Protein AF-0000000079923017 (afdb_homodimer)

Organism: NCBI:txid1123349

Solvent-accessible surface area (backbone atoms only — not comparable to full-atom values): 10545 Å² total; per-residue (Å²): 109,64,52,66,44,52,68,73,40,50,57,71,45,44,52,53,45,49,42,31,48,49,17,44,74,68,72,37,61,57,48,80,46,76,55,94,65,26,34,43,42,30,50,64,93,44,74,47,74,49,45,46,66,54,44,50,52,19,54,72,73,34,72,34,42,48,56,33,54,52,49,52,53,41,38,77,74,66,56,78,78,66,63,80,72,40,72,69,47,14,57,41,66,73,96,106,62,52,66,44,52,66,72,39,51,60,71,44,44,54,52,44,48,42,30,48,49,16,45,74,68,72,37,60,58,49,80,45,76,55,95,65,27,34,43,41,31,52,65,92,43,74,46,74,49,46,46,66,55,43,49,52,20,55,72,73,33,72,34,42,47,56,32,53,51,50,52,54,39,37,76,75,67,54,78,76,64,62,80,71,40,72,67,47,14,56,39,66,75,95

Nearest PDB structures (foldseek):
  6irx-assembly1_A  TM=4.866E-01  e=1.938E+00  Danio rerio
  2gza-assembly1_A-2  TM=3.929E-01  e=2.819E+00  Brucella suis 1330
  6irz-assembly1_A  TM=4.143E-01  e=3.852E+00  Danio rerio
  7lg5-assembly1_A  TM=4.339E-01  e=5.965E+00  Synechocystis sp. PCC 6714
  8fpj-assembly1_A  TM=2.033E-01  e=3.000E+00  human metapneumovirus

pLDDT: mean 93.26, std 6.98, range [64.75, 98.69]

Structure (mmCIF, N/CA/C/O backbone):
data_AF-0000000079923017-model_v1
#
loop_
_entity.id
_entity.type
_entity.pdbx_description
1 polymer 'Uncharacterized protein'
#
loop_
_atom_site.group_PDB
_atom_site.id
_atom_site.type_symbol
_atom_site.label_atom_id
_atom_site.label_alt_id
_atom_site.label_comp_id
_atom_site.label_asym_id
_atom_site.label_entity_id
_atom_site.label_seq_id
_atom_site.pdbx_PDB_ins_code
_atom_site.Cartn_x
_atom_site.Cartn_y
_atom_site.Cartn_z
_atom_site.occupancy
_atom_site.B_iso_or_equiv
_atom_site.auth_seq_id
_atom_site.auth_comp_id
_atom_site.auth_asym_id
_atom_site.auth_atom_id
_atom_site.pdbx_PDB_model_num
ATOM 1 N N . MET A 1 1 ? -12.242 1.537 -7.574 1 65.12 1 MET A N 1
ATOM 2 C CA . MET A 1 1 ? -11.117 2.373 -7.176 1 65.12 1 MET A CA 1
ATOM 3 C C . MET A 1 1 ? -9.797 1.634 -7.367 1 65.12 1 MET A C 1
ATOM 5 O O . MET A 1 1 ? -8.883 2.143 -8.023 1 65.12 1 MET A O 1
ATOM 9 N N . ARG A 1 2 ? -9.898 0.383 -7.035 1 71.88 2 ARG A N 1
ATOM 10 C CA . ARG A 1 2 ? -8.68 -0.401 -7.207 1 71.88 2 ARG A CA 1
ATOM 11 C C . ARG A 1 2 ? -8.297 -0.503 -8.68 1 71.8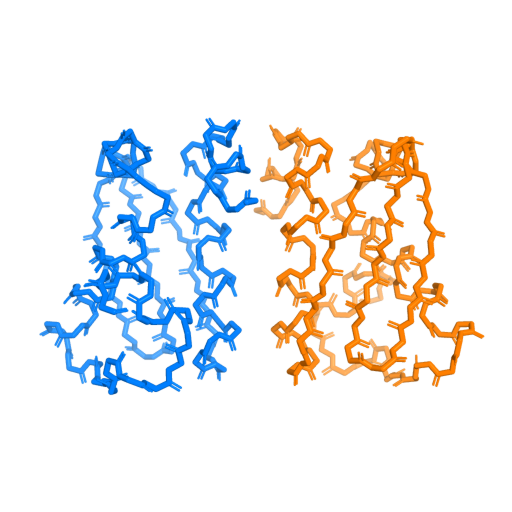8 2 ARG A C 1
ATOM 13 O O . ARG A 1 2 ? -7.125 -0.348 -9.031 1 71.88 2 ARG A O 1
ATOM 20 N N . GLN A 1 3 ? -9.219 -0.728 -9.477 1 68.69 3 GLN A N 1
ATOM 21 C CA . GLN A 1 3 ? -8.953 -0.913 -10.898 1 68.69 3 GLN A CA 1
ATOM 22 C C . GLN A 1 3 ? -8.297 0.324 -11.5 1 68.69 3 GLN A C 1
ATOM 24 O O . GLN A 1 3 ? -7.301 0.214 -12.219 1 68.69 3 GLN A O 1
ATOM 29 N N . LEU A 1 4 ? -8.812 1.449 -11.18 1 68.25 4 LEU A N 1
ATOM 30 C CA . LEU A 1 4 ? -8.32 2.699 -11.75 1 68.25 4 LEU A CA 1
ATOM 31 C C . LEU A 1 4 ? -6.93 3.027 -11.211 1 68.25 4 LEU A C 1
ATOM 33 O O . LEU A 1 4 ? -6.051 3.436 -11.969 1 68.25 4 LEU A O 1
ATOM 37 N N . ILE A 1 5 ? -6.66 2.717 -10.047 1 72.88 5 ILE A N 1
ATOM 38 C CA . ILE A 1 5 ? -5.402 3.045 -9.391 1 72.88 5 ILE A CA 1
ATOM 39 C C . ILE A 1 5 ? -4.285 2.158 -9.938 1 72.88 5 ILE A C 1
ATOM 41 O O . ILE A 1 5 ? -3.193 2.641 -10.25 1 72.88 5 ILE A O 1
ATOM 45 N N . SER A 1 6 ? -4.629 1.027 -10.273 1 76 6 SER A N 1
ATOM 46 C CA . SER A 1 6 ? -3.617 0.053 -10.672 1 76 6 SER A CA 1
ATOM 47 C C . SER A 1 6 ? -3.182 0.262 -12.117 1 76 6 SER A C 1
ATOM 49 O O . SER A 1 6 ? -2.006 0.094 -12.445 1 76 6 SER A O 1
ATOM 51 N N . LYS A 1 7 ? -4.074 0.716 -12.906 1 78.81 7 LYS A N 1
ATOM 52 C CA . LYS A 1 7 ? -3.797 0.826 -14.336 1 78.81 7 LYS A CA 1
ATOM 53 C C . LYS A 1 7 ? -2.75 1.902 -14.617 1 78.81 7 LYS A C 1
ATOM 55 O O . LYS A 1 7 ? -1.946 1.771 -15.539 1 78.81 7 LYS A O 1
ATOM 60 N N . ASP A 1 8 ? -2.697 2.82 -13.836 1 80.44 8 ASP A N 1
ATOM 61 C CA . ASP A 1 8 ? -1.824 3.961 -14.094 1 80.44 8 ASP A CA 1
ATOM 62 C C . ASP A 1 8 ? -0.482 3.799 -13.391 1 80.44 8 ASP A C 1
ATOM 64 O O . ASP A 1 8 ? 0.458 4.555 -13.648 1 80.44 8 ASP A O 1
ATOM 68 N N . MET A 1 9 ? -0.317 2.789 -12.664 1 86.25 9 MET A N 1
ATOM 69 C CA . MET A 1 9 ? 0.912 2.547 -11.906 1 86.25 9 MET A CA 1
ATOM 70 C C . MET A 1 9 ? 1.936 1.809 -12.766 1 86.25 9 MET A C 1
ATOM 72 O O . MET A 1 9 ? 1.575 0.937 -13.555 1 86.25 9 MET A O 1
ATOM 76 N N . GLY A 1 10 ? 3.221 2.262 -12.617 1 88.38 10 GLY A N 1
ATOM 77 C CA . GLY A 1 10 ? 4.262 1.433 -13.203 1 88.38 10 GLY A CA 1
ATOM 78 C C . GLY A 1 10 ? 4.332 0.044 -12.594 1 88.38 10 GLY A C 1
ATOM 79 O O . GLY A 1 10 ? 3.807 -0.191 -11.508 1 88.38 10 GLY A O 1
ATOM 80 N N . GLU A 1 11 ? 4.988 -0.863 -13.305 1 91.06 11 GLU A N 1
ATOM 81 C CA . GLU A 1 11 ? 5.047 -2.254 -12.867 1 91.06 11 GLU A CA 1
ATOM 82 C C . GLU A 1 11 ? 5.676 -2.373 -11.477 1 91.06 11 GLU A C 1
ATOM 84 O O . GLU A 1 11 ? 5.16 -3.08 -10.617 1 91.06 11 GLU A O 1
ATOM 89 N N . GLU A 1 12 ? 6.809 -1.757 -11.273 1 90.69 12 GLU A N 1
ATOM 90 C CA . GLU A 1 12 ? 7.5 -1.849 -9.992 1 90.69 12 GLU A CA 1
ATOM 91 C C . GLU A 1 12 ? 6.656 -1.256 -8.867 1 90.69 12 GLU A C 1
ATOM 93 O O . GLU A 1 12 ? 6.508 -1.869 -7.809 1 90.69 12 GLU A O 1
ATOM 98 N N . GLU A 1 13 ? 6.055 -0.097 -9.125 1 89.69 13 GLU A N 1
ATOM 99 C CA . GLU A 1 13 ? 5.199 0.548 -8.133 1 89.69 13 GLU A CA 1
ATOM 100 C C . GLU A 1 13 ? 4.008 -0.336 -7.777 1 89.69 13 GLU A C 1
ATOM 102 O O . GLU A 1 13 ? 3.586 -0.382 -6.617 1 89.69 13 GLU A O 1
ATOM 107 N N . PHE A 1 14 ? 3.506 -0.968 -8.758 1 92.69 14 PHE A N 1
ATOM 108 C CA . PHE A 1 14 ? 2.316 -1.788 -8.562 1 92.69 14 PHE A CA 1
ATOM 109 C C . PHE A 1 14 ? 2.619 -2.98 -7.664 1 92.69 14 PHE A C 1
ATOM 111 O O . PHE A 1 14 ? 1.812 -3.334 -6.801 1 92.69 14 PHE A O 1
ATOM 118 N N . VAL A 1 15 ? 3.795 -3.578 -7.82 1 94.88 15 VAL A N 1
ATOM 119 C CA . VAL A 1 15 ? 4.191 -4.684 -6.957 1 94.88 15 VAL A CA 1
ATOM 120 C C . VAL A 1 15 ? 4.258 -4.211 -5.508 1 94.88 15 VAL A C 1
ATOM 122 O O . VAL A 1 15 ? 3.811 -4.914 -4.598 1 94.88 15 VAL A O 1
ATOM 125 N N . PHE A 1 16 ? 4.809 -3.092 -5.309 1 92.75 16 PHE A N 1
ATOM 126 C CA . PHE A 1 16 ? 4.934 -2.555 -3.957 1 92.75 16 PHE A CA 1
ATOM 127 C C . PHE A 1 16 ? 3.562 -2.268 -3.359 1 92.75 16 PHE A C 1
ATOM 129 O O . PHE A 1 16 ? 3.336 -2.498 -2.17 1 92.75 16 PHE A O 1
ATOM 136 N N . TYR A 1 17 ? 2.688 -1.715 -4.188 1 92.5 17 TYR A N 1
ATOM 137 C CA . TYR A 1 17 ? 1.322 -1.475 -3.732 1 92.5 17 TYR A CA 1
ATOM 138 C C . TYR A 1 17 ? 0.656 -2.773 -3.297 1 92.5 17 TYR A C 1
ATOM 140 O O . TYR A 1 17 ? 0.052 -2.84 -2.223 1 92.5 17 TYR A O 1
ATOM 148 N N . VAL A 1 18 ? 0.751 -3.785 -4.094 1 95.31 18 VAL A N 1
ATOM 149 C CA . VAL A 1 18 ? 0.159 -5.082 -3.783 1 95.31 18 VAL A CA 1
ATOM 150 C C . VAL A 1 18 ? 0.794 -5.648 -2.516 1 95.31 18 VAL A C 1
ATOM 152 O O . VAL A 1 18 ? 0.105 -6.23 -1.676 1 95.31 18 VAL A O 1
ATOM 155 N N . ALA A 1 19 ? 2.133 -5.484 -2.391 1 95.69 19 ALA A N 1
ATOM 156 C CA . ALA A 1 19 ? 2.83 -5.941 -1.19 1 95.69 19 ALA A CA 1
ATOM 157 C C . ALA A 1 19 ? 2.238 -5.305 0.063 1 95.69 19 ALA A C 1
ATOM 159 O O . ALA A 1 19 ? 2.021 -5.984 1.069 1 95.69 19 ALA A O 1
ATOM 160 N N . LYS A 1 20 ? 1.973 -4.012 -0.006 1 93.75 20 LYS A N 1
ATOM 161 C CA . LYS A 1 20 ? 1.401 -3.316 1.143 1 93.75 20 LYS A CA 1
ATOM 162 C C . LYS A 1 20 ? -0.022 -3.793 1.421 1 93.75 20 LYS A C 1
ATOM 164 O O . LYS A 1 20 ? -0.431 -3.898 2.58 1 93.75 20 LYS A O 1
ATOM 169 N N . CYS A 1 21 ? -0.772 -4.027 0.394 1 94.38 21 CYS A N 1
ATOM 170 C CA . CYS A 1 21 ? -2.109 -4.582 0.571 1 94.38 21 CYS A CA 1
ATOM 171 C C . CYS A 1 21 ? -2.053 -5.918 1.306 1 94.38 21 CYS A C 1
ATOM 173 O O . CYS A 1 21 ? -2.812 -6.145 2.248 1 94.38 21 CYS A O 1
ATOM 175 N N . LEU A 1 22 ? -1.151 -6.758 0.868 1 96.5 22 LEU A N 1
ATOM 176 C CA . LEU A 1 22 ? -1.03 -8.086 1.46 1 96.5 22 LEU A CA 1
ATOM 177 C C . LEU A 1 22 ? -0.538 -7.996 2.9 1 96.5 22 LEU A C 1
ATOM 179 O O . LEU A 1 22 ? -0.956 -8.781 3.754 1 96.5 22 LEU A O 1
ATOM 183 N N . GLU A 1 23 ? 0.386 -7.062 3.186 1 95.25 23 GLU A N 1
ATOM 184 C CA . GLU A 1 23 ? 0.803 -6.82 4.566 1 95.25 23 GLU A CA 1
ATOM 185 C C . GLU A 1 23 ? -0.393 -6.492 5.453 1 95.25 23 GLU A C 1
ATOM 187 O O . GLU A 1 23 ? -0.521 -7.027 6.555 1 95.25 23 GLU A O 1
ATOM 192 N N . SER A 1 24 ? -1.19 -5.57 4.93 1 92.12 24 SER A N 1
ATOM 193 C CA . SER A 1 24 ? -2.373 -5.148 5.672 1 92.12 24 SER A CA 1
ATOM 194 C C . SER A 1 24 ? -3.346 -6.309 5.871 1 92.12 24 SER A C 1
ATOM 196 O O . SER A 1 24 ? -3.918 -6.465 6.949 1 92.12 24 SER A O 1
ATOM 198 N N . GLU A 1 25 ? -3.537 -7.121 4.902 1 93.44 25 GLU A N 1
ATOM 199 C CA . GLU A 1 25 ? -4.484 -8.234 4.91 1 93.44 25 GLU A CA 1
ATOM 200 C C . GLU A 1 25 ? -4.074 -9.305 5.914 1 93.44 25 GLU A C 1
ATOM 202 O O . GLU A 1 25 ? -4.902 -9.797 6.68 1 93.44 25 GLU A O 1
ATOM 207 N N . PHE A 1 26 ? -2.812 -9.586 5.941 1 95.25 26 PHE A N 1
ATOM 208 C CA . PHE A 1 26 ? -2.369 -10.758 6.688 1 95.25 26 PHE A CA 1
ATOM 209 C C . PHE A 1 26 ? -1.615 -10.344 7.945 1 95.25 26 PHE A C 1
ATOM 211 O O . PHE A 1 26 ? -1.245 -11.195 8.758 1 95.25 26 PHE A O 1
ATOM 218 N N . LYS A 1 27 ? -1.353 -9.062 8.078 1 91.31 27 LYS A N 1
ATOM 219 C CA . LYS A 1 27 ? -0.61 -8.539 9.227 1 91.31 27 LYS A CA 1
ATOM 220 C C . LYS A 1 27 ? 0.781 -9.164 9.305 1 91.31 27 LYS A C 1
ATOM 222 O O . LYS A 1 27 ? 1.206 -9.609 10.375 1 91.31 27 LYS A O 1
ATOM 227 N N . LEU A 1 28 ? 1.358 -9.297 8.164 1 94 28 LEU A N 1
ATOM 228 C CA . LEU A 1 28 ? 2.729 -9.781 8.016 1 94 28 LEU A CA 1
ATOM 229 C C . LEU A 1 28 ? 3.582 -8.766 7.262 1 94 28 LEU A C 1
ATOM 231 O O . LEU A 1 28 ? 3.084 -8.062 6.379 1 94 28 LEU A O 1
ATOM 235 N N . LYS A 1 29 ? 4.824 -8.758 7.543 1 92.62 29 LYS A N 1
ATOM 236 C CA . LYS A 1 29 ? 5.734 -7.867 6.836 1 92.62 29 LYS A CA 1
ATOM 237 C C . LYS A 1 29 ? 6.098 -8.43 5.465 1 92.62 29 LYS A C 1
ATOM 239 O O . LYS A 1 29 ? 6.246 -9.641 5.301 1 92.62 29 LYS A O 1
ATOM 244 N N . SER A 1 30 ? 6.195 -7.504 4.559 1 95.44 30 SER A N 1
ATOM 245 C CA . SER A 1 30 ? 6.629 -7.914 3.227 1 95.44 30 SER A CA 1
ATOM 246 C C . SER A 1 30 ? 7.953 -7.258 2.852 1 95.44 30 SER A C 1
ATOM 248 O O . SER A 1 30 ? 8.352 -6.262 3.457 1 95.44 30 SER A O 1
ATOM 250 N N . GLN A 1 31 ? 8.648 -7.867 1.963 1 94.94 31 GLN A N 1
ATOM 251 C CA . GLN A 1 31 ? 9.844 -7.32 1.322 1 94.94 31 GLN A CA 1
ATOM 252 C C . GLN A 1 31 ? 9.82 -7.574 -0.183 1 94.94 31 GLN A C 1
ATOM 254 O O . GLN A 1 31 ? 9.461 -8.664 -0.63 1 94.94 31 GLN A O 1
ATOM 259 N N . VAL A 1 32 ? 10.133 -6.559 -0.92 1 95.94 32 VAL A N 1
ATOM 260 C CA . VAL A 1 32 ? 10.18 -6.676 -2.373 1 95.94 32 VAL A CA 1
ATOM 261 C C . VAL A 1 32 ? 11.555 -6.246 -2.883 1 95.94 32 VAL A C 1
ATOM 263 O O . VAL A 1 32 ? 12.055 -5.18 -2.514 1 95.94 32 VAL A O 1
ATOM 266 N N . LYS A 1 33 ? 12.188 -7.098 -3.6 1 95.38 33 LYS A N 1
ATOM 267 C CA . LYS A 1 33 ? 13.406 -6.785 -4.336 1 95.38 33 LYS A CA 1
ATOM 268 C C . LYS A 1 33 ? 13.234 -7.051 -5.828 1 95.38 33 LYS A C 1
ATOM 270 O O . LYS A 1 33 ? 12.703 -8.094 -6.219 1 95.38 33 LYS A O 1
ATOM 275 N N . ILE A 1 34 ? 13.562 -6.094 -6.613 1 94.06 34 ILE A N 1
ATOM 276 C CA . ILE A 1 34 ? 13.477 -6.254 -8.062 1 94.06 34 ILE A CA 1
ATOM 277 C C . ILE A 1 34 ? 14.883 -6.207 -8.664 1 94.06 34 ILE A C 1
ATOM 279 O O . ILE A 1 34 ? 15.625 -5.246 -8.453 1 94.06 34 ILE A O 1
ATOM 283 N N . GLN A 1 35 ? 15.203 -7.223 -9.273 1 94.44 35 GLN A N 1
ATOM 284 C CA . GLN A 1 35 ? 16.516 -7.332 -9.898 1 94.44 35 GLN A CA 1
ATOM 285 C C . GLN A 1 35 ? 16.453 -8.172 -11.172 1 94.44 35 GLN A C 1
ATOM 287 O O . GLN A 1 35 ? 15.836 -9.234 -11.195 1 94.44 35 GLN A O 1
ATOM 292 N N . ASP A 1 36 ? 17.125 -7.707 -12.32 1 95.56 36 ASP A N 1
ATOM 293 C CA . ASP A 1 36 ? 17.234 -8.445 -13.578 1 95.56 36 ASP A CA 1
ATOM 294 C C . ASP A 1 36 ? 15.867 -8.898 -14.07 1 95.56 36 ASP A C 1
ATOM 296 O O . ASP A 1 36 ? 15.664 -10.086 -14.352 1 95.56 36 ASP A O 1
ATOM 300 N N . TYR A 1 37 ? 14.906 -8.07 -14.008 1 95.38 37 TYR A N 1
ATOM 301 C CA . TYR A 1 37 ? 13.547 -8.25 -14.5 1 95.38 37 TYR A CA 1
ATOM 302 C C . TYR A 1 37 ? 12.812 -9.328 -13.711 1 95.38 37 TYR A C 1
ATOM 304 O O . TYR A 1 37 ? 11.828 -9.898 -14.188 1 95.38 37 TYR A O 1
ATOM 312 N N . LYS A 1 38 ? 13.359 -9.578 -12.477 1 97.5 38 LYS A N 1
ATOM 313 C CA . LYS A 1 38 ? 12.711 -10.508 -11.555 1 97.5 38 LYS A CA 1
ATOM 314 C C . LYS A 1 38 ? 12.289 -9.797 -10.273 1 97.5 38 LYS A C 1
ATOM 316 O O . LYS A 1 38 ? 12.938 -8.844 -9.844 1 97.5 38 LYS A O 1
ATOM 321 N N . VAL A 1 39 ? 11.258 -10.328 -9.773 1 98 39 VAL A N 1
ATOM 322 C CA . VAL A 1 39 ? 10.758 -9.836 -8.492 1 98 39 VAL A CA 1
ATOM 323 C C . VAL A 1 39 ? 10.953 -10.906 -7.422 1 98 39 VAL A C 1
ATOM 325 O O . VAL A 1 39 ? 10.453 -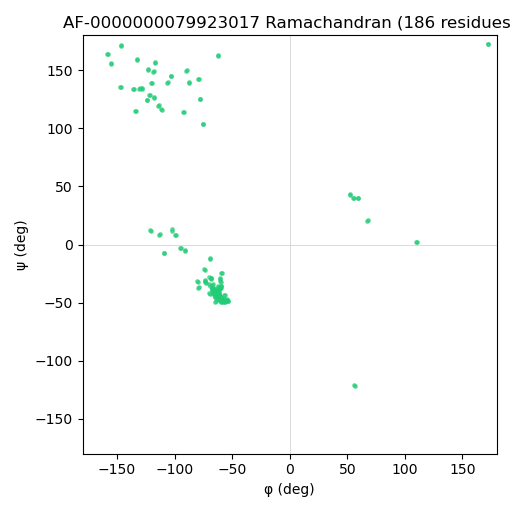12.023 -7.559 1 98 39 VAL A O 1
ATOM 328 N N . ILE A 1 40 ? 11.742 -10.617 -6.465 1 98.38 40 ILE A N 1
ATOM 329 C CA . ILE A 1 40 ? 11.812 -11.43 -5.258 1 98.38 40 ILE A CA 1
ATOM 330 C C . ILE A 1 40 ? 10.859 -10.867 -4.203 1 98.38 40 ILE A C 1
ATOM 332 O O . ILE A 1 40 ? 11.047 -9.75 -3.717 1 98.38 40 ILE A O 1
ATOM 336 N N . PHE A 1 41 ? 9.844 -11.656 -3.885 1 98.38 41 PHE A N 1
ATOM 337 C CA . PHE A 1 41 ? 8.773 -11.227 -2.996 1 98.38 41 PHE A CA 1
ATOM 338 C C . PHE A 1 41 ? 8.727 -12.086 -1.74 1 98.38 41 PHE A C 1
ATOM 340 O O . PHE A 1 41 ? 8.633 -13.312 -1.827 1 98.38 41 PHE A O 1
ATOM 347 N N . ARG A 1 42 ? 8.766 -11.461 -0.623 1 98.31 42 ARG A N 1
ATOM 348 C CA . ARG A 1 42 ? 8.656 -1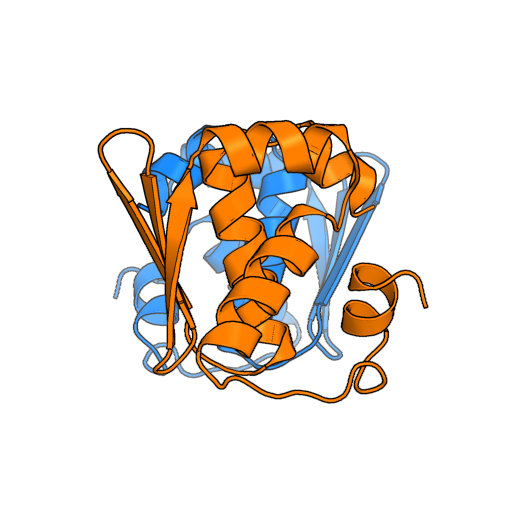2.156 0.656 1 98.31 42 ARG A CA 1
ATOM 349 C C . ARG A 1 42 ? 7.445 -11.664 1.442 1 98.31 42 ARG A C 1
ATOM 351 O O . ARG A 1 42 ? 7.148 -10.469 1.449 1 98.31 42 ARG A O 1
ATOM 358 N N . LEU A 1 43 ? 6.781 -12.547 2.035 1 98.06 43 LEU A N 1
ATOM 359 C CA . LEU A 1 43 ? 5.727 -12.281 3.01 1 98.06 43 LEU A CA 1
ATOM 360 C C . LEU A 1 43 ? 5.887 -13.164 4.242 1 98.06 43 LEU A C 1
ATOM 362 O O . LEU A 1 43 ? 5.754 -14.383 4.152 1 98.06 43 LEU A O 1
ATOM 366 N N . GLY A 1 44 ? 6.168 -12.5 5.379 1 96.44 44 GLY A N 1
ATOM 367 C CA . GLY A 1 44 ? 6.566 -13.32 6.512 1 96.44 44 GLY A CA 1
ATOM 368 C C . GLY A 1 44 ? 7.758 -14.211 6.219 1 96.44 44 GLY A C 1
ATOM 369 O O . GLY A 1 44 ? 8.805 -13.727 5.781 1 96.44 44 GLY A O 1
ATOM 370 N N . ASN A 1 45 ? 7.586 -15.484 6.352 1 97.38 45 ASN A N 1
ATOM 371 C CA . ASN A 1 45 ? 8.688 -16.422 6.168 1 97.38 45 ASN A CA 1
ATOM 372 C C . ASN A 1 45 ? 8.656 -17.062 4.781 1 97.38 45 ASN A C 1
ATOM 374 O O . ASN A 1 45 ? 9.461 -17.938 4.484 1 97.38 45 ASN A O 1
ATOM 378 N N . TYR A 1 46 ? 7.824 -16.609 3.955 1 98.38 46 TYR A N 1
ATOM 379 C CA . TYR A 1 46 ? 7.664 -17.219 2.635 1 98.38 46 TYR A CA 1
ATOM 380 C C . TYR A 1 46 ? 8.281 -16.328 1.555 1 98.38 46 TYR A C 1
ATOM 382 O O . TYR A 1 46 ? 8.18 -15.102 1.619 1 98.38 46 TYR A O 1
ATOM 390 N N . GLU A 1 47 ? 8.938 -16.969 0.623 1 98.44 47 GLU A N 1
ATOM 391 C CA . GLU A 1 47 ? 9.57 -16.234 -0.473 1 98.44 47 GLU A CA 1
ATOM 392 C C . GLU A 1 47 ? 9.195 -16.844 -1.824 1 98.44 47 GLU A C 1
ATOM 394 O O . GLU A 1 47 ? 9.188 -18.062 -1.982 1 98.44 47 GLU A O 1
ATOM 399 N N . ILE A 1 48 ? 8.859 -16 -2.738 1 98.69 48 ILE A N 1
ATOM 400 C CA . ILE A 1 48 ? 8.57 -16.422 -4.105 1 98.69 48 ILE A CA 1
ATOM 401 C C . ILE A 1 48 ? 9.312 -15.523 -5.09 1 98.69 48 ILE A C 1
ATOM 403 O O . ILE A 1 48 ? 9.742 -14.422 -4.738 1 98.69 48 ILE A O 1
ATOM 407 N N . ILE A 1 49 ? 9.492 -16.016 -6.27 1 98.5 49 ILE A N 1
ATOM 408 C CA . ILE A 1 49 ? 10.125 -15.273 -7.348 1 98.5 49 ILE A CA 1
ATOM 409 C C . ILE A 1 49 ? 9.25 -15.32 -8.594 1 98.5 49 ILE A C 1
ATOM 411 O O . ILE A 1 49 ? 8.695 -16.375 -8.938 1 98.5 49 ILE A O 1
ATOM 415 N N . PHE A 1 50 ? 9.031 -14.242 -9.258 1 98.38 50 PHE A N 1
ATOM 416 C CA . PHE A 1 50 ? 8.32 -14.18 -10.531 1 98.38 50 PHE A CA 1
ATOM 417 C C . PHE A 1 50 ? 8.891 -13.078 -11.422 1 98.38 50 PHE A C 1
ATOM 419 O O . PHE A 1 50 ? 9.75 -12.305 -10.984 1 98.38 50 PHE A O 1
ATOM 426 N N . LYS A 1 51 ? 8.5 -13.008 -12.602 1 98.12 51 LYS A N 1
ATOM 427 C CA . LYS A 1 51 ? 9.062 -12.07 -13.57 1 98.12 51 LYS A CA 1
ATOM 428 C C . LYS A 1 51 ? 8.305 -10.742 -13.547 1 98.12 51 LYS A C 1
ATOM 430 O O . LYS A 1 51 ? 7.094 -10.719 -13.305 1 98.12 51 LYS A O 1
ATOM 435 N N . LEU A 1 52 ? 8.977 -9.672 -13.836 1 96.69 52 LEU A N 1
ATOM 436 C CA . LEU A 1 52 ? 8.344 -8.375 -13.992 1 96.69 52 LEU A CA 1
ATOM 437 C C . LEU A 1 52 ? 7.305 -8.406 -15.109 1 96.69 52 LEU A C 1
ATOM 439 O O . LEU A 1 52 ? 6.281 -7.723 -15.031 1 96.69 52 LEU A O 1
ATOM 443 N N . LEU A 1 53 ? 7.562 -9.227 -16.125 1 96.94 53 LEU A N 1
ATOM 444 C CA . LEU A 1 53 ? 6.609 -9.406 -17.219 1 96.94 53 LEU A CA 1
ATOM 445 C C . LEU A 1 53 ? 5.277 -9.938 -16.688 1 96.94 53 LEU A C 1
ATOM 447 O O . LEU A 1 53 ? 4.215 -9.57 -17.203 1 96.94 53 LEU A O 1
ATOM 451 N N . ASP A 1 54 ? 5.305 -10.82 -15.656 1 97.5 54 ASP A N 1
ATOM 452 C CA . ASP A 1 54 ? 4.09 -11.32 -15.031 1 97.5 54 ASP A CA 1
ATOM 453 C C . ASP A 1 54 ? 3.27 -10.188 -14.422 1 97.5 54 ASP A C 1
ATOM 455 O O . ASP A 1 54 ? 2.037 -10.227 -14.438 1 97.5 54 ASP A O 1
ATOM 459 N N . VAL A 1 55 ? 3.953 -9.211 -13.859 1 96.44 55 VAL A N 1
ATOM 460 C CA . VAL A 1 55 ? 3.309 -8.047 -13.266 1 96.44 55 VAL A CA 1
ATOM 461 C C . VAL A 1 55 ? 2.574 -7.246 -14.336 1 96.44 55 VAL A C 1
ATOM 463 O O . VAL A 1 55 ? 1.401 -6.902 -14.172 1 96.44 55 VAL A O 1
ATOM 466 N N . LYS A 1 56 ? 3.279 -6.977 -15.43 1 94.31 56 LYS A N 1
ATOM 467 C CA . LYS A 1 56 ? 2.703 -6.238 -16.547 1 94.31 56 LYS A CA 1
ATOM 468 C C . LYS A 1 56 ? 1.452 -6.93 -17.078 1 94.31 56 LYS A C 1
ATOM 470 O O . LYS A 1 56 ? 0.414 -6.293 -17.266 1 94.31 56 LYS A O 1
ATOM 475 N N . GLU A 1 57 ? 1.583 -8.219 -17.312 1 96 57 GLU A N 1
ATOM 476 C CA . GLU A 1 57 ? 0.473 -9.008 -17.844 1 96 57 GLU A CA 1
ATOM 477 C C . GLU A 1 57 ? -0.698 -9.031 -16.859 1 96 57 GLU A C 1
ATOM 479 O O . GLU A 1 57 ? -1.857 -8.945 -17.281 1 96 57 GLU A O 1
ATOM 484 N N . SER A 1 58 ? -0.401 -9.195 -15.578 1 95.5 58 SER A N 1
ATOM 485 C CA . SER A 1 58 ? -1.44 -9.234 -14.555 1 95.5 58 SER A CA 1
ATOM 486 C C . SER A 1 58 ? -2.219 -7.922 -14.508 1 95.5 58 SER A C 1
ATOM 488 O O . SER A 1 58 ? -3.441 -7.926 -14.344 1 95.5 58 SER A O 1
ATOM 490 N N . LYS A 1 59 ? -1.501 -6.828 -14.617 1 91.31 59 LYS A N 1
ATOM 491 C CA . LYS A 1 59 ? -2.135 -5.512 -14.617 1 91.31 59 LYS A CA 1
ATOM 492 C C . LYS A 1 59 ? -3.123 -5.379 -15.773 1 91.31 59 LYS A C 1
ATOM 494 O O . LYS A 1 59 ? -4.184 -4.77 -15.625 1 91.31 59 LYS A O 1
ATOM 499 N N . GLU A 1 60 ? -2.781 -5.938 -16.875 1 91.06 60 GLU A N 1
ATOM 500 C CA . GLU A 1 60 ? -3.609 -5.848 -18.078 1 91.06 60 GLU A CA 1
ATOM 501 C C . GLU A 1 60 ? -4.852 -6.727 -17.953 1 91.06 60 GLU A C 1
ATOM 503 O O . GLU A 1 60 ? -5.91 -6.395 -18.5 1 91.06 60 GLU A O 1
ATOM 508 N N . LYS A 1 61 ? -4.676 -7.758 -17.266 1 93.44 61 LYS A N 1
ATOM 509 C CA . LYS A 1 61 ? -5.758 -8.734 -17.172 1 93.44 61 LYS A CA 1
ATOM 510 C C . LYS A 1 61 ? -6.82 -8.273 -16.172 1 93.44 61 LYS A C 1
ATOM 512 O O . LYS A 1 61 ? -8 -8.586 -16.328 1 93.44 61 LYS A O 1
ATOM 517 N N . GLY A 1 62 ? -6.383 -7.598 -15.008 1 90.75 62 GLY A N 1
ATOM 518 C CA . GLY A 1 62 ? -7.359 -7.145 -14.031 1 90.75 62 GLY A CA 1
ATOM 519 C C . GLY A 1 62 ? -6.723 -6.613 -12.758 1 90.75 62 GLY A C 1
ATOM 520 O O . GLY A 1 62 ? -5.523 -6.781 -12.539 1 90.75 62 GLY A O 1
ATOM 521 N N . PRO A 1 63 ? -7.574 -6.047 -11.906 1 88.69 63 PRO A N 1
ATOM 522 C CA . PRO A 1 63 ? -7.059 -5.297 -10.766 1 88.69 63 PRO A CA 1
ATOM 523 C C . PRO A 1 63 ? -6.5 -6.203 -9.664 1 88.69 63 PRO A C 1
ATOM 525 O O . PRO A 1 63 ? -5.625 -5.789 -8.906 1 88.69 63 PRO A O 1
ATOM 528 N N . TYR A 1 64 ? -6.922 -7.5 -9.641 1 95.06 64 TYR A N 1
ATOM 529 C CA . TYR A 1 64 ? -6.5 -8.344 -8.523 1 95.06 64 TYR A CA 1
ATOM 530 C C . TYR A 1 64 ? -5.719 -9.555 -9.023 1 95.06 64 TYR A C 1
ATOM 532 O O . TYR A 1 64 ? -5.441 -10.484 -8.258 1 95.06 64 TYR A O 1
ATOM 540 N N . VAL A 1 65 ? -5.395 -9.453 -10.242 1 95.5 65 VAL A N 1
ATOM 541 C CA . VAL A 1 65 ? -4.777 -10.617 -10.867 1 95.5 65 VAL A CA 1
ATOM 542 C C . VAL A 1 65 ? -3.377 -10.828 -10.289 1 95.5 65 VAL A C 1
ATOM 544 O O . VAL A 1 65 ? -2.982 -11.961 -10.008 1 95.5 65 VAL A O 1
ATOM 547 N N . LEU A 1 66 ? -2.609 -9.75 -10.102 1 97 66 LEU A N 1
ATOM 548 C CA . LEU A 1 66 ? -1.288 -9.891 -9.5 1 97 66 LEU A CA 1
ATOM 549 C C . LEU A 1 66 ? -1.396 -10.422 -8.07 1 97 66 LEU A C 1
ATOM 551 O O . LEU A 1 66 ? -0.602 -11.266 -7.656 1 97 66 LEU A O 1
ATOM 555 N N . ASP A 1 67 ? -2.348 -9.891 -7.328 1 97.25 67 ASP A N 1
ATOM 556 C CA . ASP A 1 67 ? -2.574 -10.359 -5.965 1 97.25 67 ASP A CA 1
ATOM 557 C C . ASP A 1 67 ? -2.764 -11.867 -5.93 1 97.25 67 ASP A C 1
ATOM 559 O O . ASP A 1 67 ? -2.133 -12.562 -5.129 1 97.25 67 ASP A O 1
ATOM 563 N N . LYS A 1 68 ? -3.621 -12.297 -6.828 1 97.88 68 LYS A N 1
ATOM 564 C CA . LYS A 1 68 ? -3.916 -13.719 -6.898 1 97.88 68 LYS A CA 1
ATOM 565 C C . LYS A 1 68 ? -2.668 -14.523 -7.262 1 97.88 68 LYS A C 1
ATOM 567 O O . LYS A 1 68 ? -2.416 -15.586 -6.688 1 97.88 68 LYS A O 1
ATOM 572 N N . LEU A 1 69 ? -1.952 -14.062 -8.25 1 98.31 69 LEU A N 1
A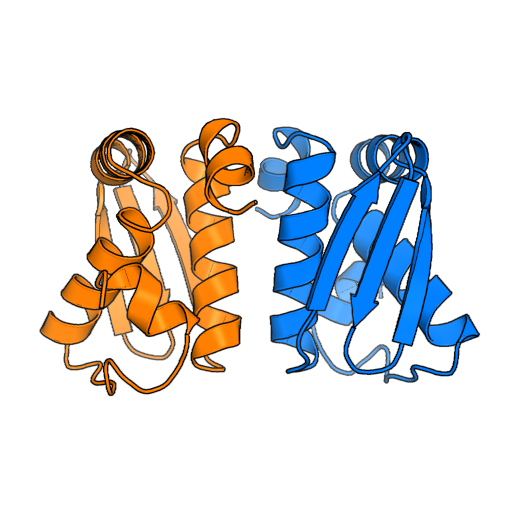TOM 573 C CA . LEU A 1 69 ? -0.723 -14.734 -8.664 1 98.31 69 LEU A CA 1
ATOM 574 C C . LEU A 1 69 ? 0.224 -14.906 -7.48 1 98.31 69 LEU A C 1
ATOM 576 O O . LEU A 1 69 ? 0.757 -16 -7.262 1 98.31 69 LEU A O 1
ATOM 580 N N . ILE A 1 70 ? 0.443 -13.875 -6.707 1 98.56 70 ILE A N 1
ATOM 581 C CA . ILE A 1 70 ? 1.344 -13.883 -5.562 1 98.56 70 ILE A CA 1
ATOM 582 C C . ILE A 1 70 ? 0.81 -14.844 -4.496 1 98.56 70 ILE A C 1
ATOM 584 O O . ILE A 1 70 ? 1.552 -15.68 -3.975 1 98.56 70 ILE A O 1
ATOM 588 N N . LEU A 1 71 ? -0.45 -14.75 -4.254 1 98.5 71 LEU A N 1
ATOM 589 C CA . LEU A 1 71 ? -1.082 -15.594 -3.246 1 98.5 71 LEU A CA 1
ATOM 590 C C . LEU A 1 71 ? -0.982 -17.062 -3.631 1 98.5 71 LEU A C 1
ATOM 592 O O . LEU A 1 71 ? -0.685 -17.922 -2.785 1 98.5 71 LEU A O 1
ATOM 596 N N . ASP A 1 72 ? -1.221 -17.359 -4.871 1 98.5 72 ASP A N 1
ATOM 597 C CA . ASP A 1 72 ? -1.123 -18.734 -5.348 1 98.5 72 ASP A CA 1
ATOM 598 C C . ASP A 1 72 ? 0.296 -19.281 -5.184 1 98.5 72 ASP A C 1
ATOM 600 O O . ASP A 1 72 ? 0.488 -20.406 -4.73 1 98.5 72 ASP A O 1
ATOM 604 N N . LYS A 1 73 ? 1.261 -18.484 -5.531 1 98.56 73 LYS A N 1
ATOM 605 C CA . LYS A 1 73 ? 2.652 -18.906 -5.395 1 98.56 73 LYS A CA 1
ATOM 606 C C . LYS A 1 73 ? 3.031 -19.094 -3.93 1 98.56 73 LYS A C 1
ATOM 608 O O . LYS A 1 73 ? 3.811 -20 -3.594 1 98.56 73 LYS A O 1
ATOM 613 N N . LEU A 1 74 ? 2.531 -18.234 -3.078 1 98.5 74 LEU A N 1
ATOM 614 C CA . LEU A 1 74 ? 2.785 -18.375 -1.647 1 98.5 74 LEU A CA 1
ATOM 615 C C . LEU A 1 74 ? 2.154 -19.656 -1.103 1 98.5 74 LEU A C 1
ATOM 617 O O . LEU A 1 74 ? 2.742 -20.328 -0.251 1 98.5 74 LEU A O 1
ATOM 621 N N . GLN A 1 75 ? 0.97 -19.953 -1.589 1 97.94 75 GLN A N 1
ATOM 622 C CA . GLN A 1 75 ? 0.301 -21.188 -1.176 1 97.94 75 GLN A CA 1
ATOM 623 C C . GLN A 1 75 ? 1.115 -22.422 -1.569 1 97.94 75 GLN A C 1
ATOM 625 O O . GLN A 1 75 ? 1.167 -23.406 -0.825 1 97.94 75 GLN A O 1
ATOM 630 N N . GLU A 1 76 ? 1.696 -22.375 -2.725 1 98 76 GLU A N 1
ATOM 631 C CA . GLU A 1 76 ? 2.557 -23.469 -3.168 1 98 76 GLU A CA 1
ATOM 632 C C . GLU A 1 76 ? 3.723 -23.672 -2.207 1 98 76 GLU A C 1
ATOM 634 O O . GLU A 1 76 ? 4.242 -24.797 -2.084 1 98 76 GLU A O 1
ATOM 639 N N . LYS A 1 77 ? 4.109 -22.625 -1.468 1 98 77 LYS A N 1
ATOM 640 C CA . LYS A 1 77 ? 5.203 -22.688 -0.503 1 98 77 LYS A CA 1
ATOM 641 C C . LYS A 1 77 ? 4.695 -23.062 0.883 1 98 77 LYS A C 1
ATOM 643 O O . LYS A 1 77 ? 5.477 -23.188 1.826 1 98 77 LYS A O 1
ATOM 648 N N . GLY A 1 78 ? 3.361 -23.172 1.023 1 97.5 78 GLY A N 1
ATOM 649 C CA . GLY A 1 78 ? 2.799 -23.625 2.287 1 97.5 78 GLY A CA 1
ATOM 650 C C . GLY A 1 78 ? 2.076 -22.531 3.043 1 97.5 78 GLY A C 1
ATOM 651 O O . GLY A 1 78 ? 1.634 -22.734 4.176 1 97.5 78 GLY A O 1
ATOM 652 N N . PHE A 1 79 ? 1.979 -21.281 2.48 1 97.94 79 PHE A N 1
ATOM 653 C CA . PHE A 1 79 ? 1.216 -20.203 3.088 1 97.94 79 PHE A CA 1
ATOM 654 C C . PHE A 1 79 ? -0.28 -20.422 2.889 1 97.94 79 PHE A C 1
ATOM 656 O O . PHE A 1 79 ? -0.836 -20.031 1.861 1 97.94 79 PHE A O 1
ATOM 663 N N . ASN A 1 80 ? -0.965 -20.828 3.859 1 96.75 80 ASN A N 1
ATOM 664 C CA . ASN A 1 80 ? -2.379 -21.156 3.742 1 96.75 80 ASN A CA 1
ATOM 665 C C . ASN A 1 80 ? -3.268 -20.062 4.324 1 96.75 80 ASN A C 1
ATOM 667 O O . ASN A 1 80 ? -2.914 -19.438 5.324 1 96.75 80 ASN A O 1
ATOM 671 N N . PHE A 1 81 ? -4.324 -19.906 3.719 1 96.88 81 PHE A N 1
ATOM 672 C CA . PHE A 1 81 ? -5.324 -18.953 4.188 1 96.88 81 PHE A CA 1
ATOM 673 C C . PHE A 1 81 ? -6.715 -19.328 3.703 1 96.88 81 PHE A C 1
ATOM 675 O O . PHE A 1 81 ? -6.852 -20.062 2.723 1 96.88 81 PHE A O 1
ATOM 682 N N . ASP A 1 82 ? -7.727 -18.906 4.391 1 96.19 82 ASP A N 1
ATOM 683 C CA . ASP A 1 82 ? -9.125 -19.078 4.008 1 96.19 82 ASP A CA 1
ATOM 684 C C . ASP A 1 82 ? -9.523 -18.078 2.93 1 96.19 82 ASP A C 1
ATOM 686 O O . ASP A 1 82 ? -9.414 -16.859 3.129 1 96.19 82 ASP A O 1
ATOM 690 N N . LYS A 1 83 ? -10.023 -18.531 1.877 1 94.31 83 LYS A N 1
ATOM 691 C CA . LYS A 1 83 ? -10.414 -17.656 0.778 1 94.31 83 LYS A CA 1
ATOM 692 C C . LYS A 1 83 ? -11.625 -16.812 1.156 1 94.31 83 LYS A C 1
ATOM 694 O O . LYS A 1 83 ? -11.945 -15.828 0.476 1 94.31 83 LYS A O 1
ATOM 699 N N . ASN A 1 84 ? -12.289 -17.156 2.262 1 94.25 84 ASN A N 1
ATOM 700 C CA . ASN A 1 84 ? -13.453 -16.406 2.732 1 94.25 84 ASN A CA 1
ATOM 701 C C . ASN A 1 84 ? -13.094 -15.484 3.898 1 94.25 84 ASN A C 1
ATOM 703 O O . ASN A 1 84 ? -13.977 -14.945 4.566 1 94.25 84 ASN A O 1
ATOM 707 N N . ARG A 1 85 ? -11.875 -15.383 4.043 1 93.06 85 ARG A N 1
ATOM 708 C CA . ARG A 1 85 ? -11.414 -14.688 5.238 1 93.06 85 ARG A CA 1
ATOM 709 C C . ARG A 1 85 ? -11.758 -13.203 5.176 1 93.06 85 ARG A C 1
ATOM 711 O O . ARG A 1 85 ? -11.867 -12.539 6.211 1 93.06 85 ARG A O 1
ATOM 718 N N . SER A 1 86 ? -11.812 -12.648 3.996 1 93.5 86 SER A N 1
ATOM 719 C CA . SER A 1 86 ? -12.078 -11.219 3.873 1 93.5 86 SER A CA 1
ATOM 720 C C . SER A 1 86 ? -12.633 -10.875 2.498 1 93.5 86 SER A C 1
ATOM 722 O O . SER A 1 86 ? -12.547 -11.68 1.567 1 93.5 86 SER A O 1
ATOM 724 N N . GLN A 1 87 ? -13.211 -9.688 2.408 1 92.12 87 GLN A N 1
ATOM 725 C CA . GLN A 1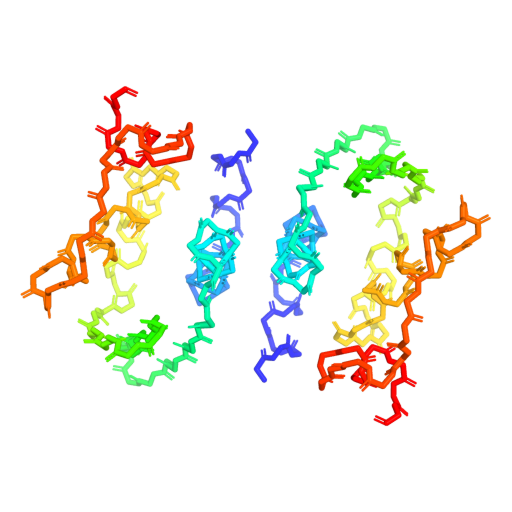 87 ? -13.68 -9.203 1.115 1 92.12 87 GLN A CA 1
ATOM 726 C C . GLN A 1 87 ? -12.523 -9.047 0.132 1 92.12 87 GLN A C 1
ATOM 728 O O . GLN A 1 87 ? -12.672 -9.328 -1.06 1 92.12 87 GLN A O 1
ATOM 733 N N . TYR A 1 88 ? -11.422 -8.648 0.631 1 92.69 88 TYR A N 1
ATOM 734 C CA . TYR A 1 88 ? -10.242 -8.477 -0.206 1 92.69 88 TYR A CA 1
ATOM 735 C C . TYR A 1 88 ? -9.844 -9.789 -0.866 1 92.69 88 TYR A C 1
ATOM 737 O O . TYR A 1 88 ? -9.617 -9.844 -2.078 1 92.69 88 TYR A O 1
ATOM 745 N N . ILE A 1 89 ? -9.773 -10.859 -0.055 1 96.19 89 ILE A N 1
ATOM 746 C CA . ILE A 1 89 ? -9.383 -12.164 -0.581 1 96.19 89 ILE A CA 1
ATOM 747 C C . ILE A 1 89 ? -10.453 -12.68 -1.542 1 96.19 89 ILE A C 1
ATOM 749 O O . ILE A 1 89 ? -10.141 -13.289 -2.562 1 96.19 89 ILE A O 1
ATOM 753 N N . LYS A 1 90 ? -11.656 -12.383 -1.267 1 95.88 90 LYS A N 1
ATOM 754 C CA . LYS A 1 90 ? -12.734 -12.781 -2.166 1 95.88 90 LYS A CA 1
ATOM 755 C C . LYS A 1 90 ? -12.602 -12.086 -3.521 1 95.88 90 LYS A C 1
ATOM 757 O O . LYS A 1 90 ? -12.852 -12.703 -4.562 1 95.88 90 LYS A O 1
ATOM 762 N N . TYR A 1 91 ? -12.234 -10.867 -3.547 1 94.25 91 TYR A N 1
ATOM 763 C CA . TYR A 1 91 ? -11.992 -10.148 -4.793 1 94.25 91 TYR A CA 1
ATOM 764 C C . TYR A 1 91 ? -10.859 -10.797 -5.582 1 94.25 91 TYR A C 1
ATOM 766 O O . TYR A 1 91 ? -10.953 -10.945 -6.801 1 94.25 91 TYR A O 1
ATOM 774 N N . CYS A 1 92 ? -9.797 -11.18 -4.871 1 96 92 CYS A N 1
ATOM 775 C CA . CYS A 1 92 ? -8.648 -11.789 -5.527 1 96 92 CYS A CA 1
ATOM 776 C C . CYS A 1 92 ? -9.047 -13.078 -6.242 1 96 92 CYS A C 1
ATOM 778 O O . CYS A 1 92 ? -8.477 -13.414 -7.281 1 96 92 CYS A O 1
ATOM 780 N N . TYR A 1 93 ? -10.039 -13.695 -5.703 1 95.69 93 TYR A N 1
ATOM 781 C CA . TYR A 1 93 ? -10.391 -15.008 -6.234 1 95.69 93 TYR A CA 1
ATOM 782 C C . TYR A 1 93 ? -11.75 -14.977 -6.926 1 95.69 93 TYR A C 1
ATOM 784 O O . TYR A 1 93 ? -12.273 -16.016 -7.32 1 95.69 93 TYR A O 1
ATOM 792 N N . ASP A 1 94 ? -12.289 -13.758 -7.09 1 89.69 94 ASP A N 1
ATOM 793 C CA . ASP A 1 94 ? -13.555 -13.555 -7.781 1 89.69 94 ASP A CA 1
ATOM 794 C C . ASP A 1 94 ? -14.664 -14.391 -7.156 1 89.69 94 ASP A C 1
ATOM 796 O O . ASP A 1 94 ? -15.359 -15.133 -7.855 1 89.69 94 ASP A O 1
ATOM 800 N N . ILE A 1 95 ? -14.633 -14.438 -5.945 1 83.44 95 ILE A N 1
ATOM 801 C CA . ILE A 1 95 ? -15.664 -15.188 -5.242 1 83.44 95 ILE A CA 1
ATOM 802 C C . ILE A 1 95 ? -16.562 -14.219 -4.473 1 83.44 95 ILE A C 1
ATOM 804 O O . ILE A 1 95 ? -16.125 -13.148 -4.051 1 83.44 95 ILE A O 1
ATOM 808 N N . MET B 1 1 ? 14.352 2.75 -1.679 1 64.75 1 MET B N 1
ATOM 809 C CA . MET B 1 1 ? 13.305 2.115 -2.477 1 64.75 1 MET B CA 1
ATOM 810 C C . MET B 1 1 ? 12.008 2.912 -2.414 1 64.75 1 MET B C 1
ATOM 812 O O . MET B 1 1 ? 11.438 3.258 -3.449 1 64.75 1 MET B O 1
ATOM 816 N N . ARG B 1 2 ? 11.805 3.383 -1.227 1 71.81 2 ARG B N 1
ATOM 817 C CA . ARG B 1 2 ? 10.594 4.18 -1.083 1 71.81 2 ARG B CA 1
ATOM 818 C C . ARG B 1 2 ? 10.664 5.441 -1.935 1 71.81 2 ARG B C 1
ATOM 820 O O . ARG B 1 2 ? 9.688 5.797 -2.607 1 71.81 2 ARG B O 1
ATOM 827 N N . GLN B 1 3 ? 11.742 6.074 -1.919 1 69.75 3 GLN B N 1
ATOM 828 C CA . GLN B 1 3 ? 11.883 7.332 -2.641 1 69.75 3 GLN B CA 1
ATOM 829 C C . GLN B 1 3 ? 11.641 7.141 -4.137 1 69.75 3 GLN B C 1
ATOM 831 O O . GLN B 1 3 ? 10.906 7.918 -4.754 1 69.75 3 GLN B O 1
ATOM 836 N N . LEU B 1 4 ? 12.211 6.125 -4.68 1 68.44 4 LEU B N 1
ATOM 837 C CA . LEU B 1 4 ? 12.109 5.875 -6.113 1 68.44 4 LEU B CA 1
ATOM 838 C C . LEU B 1 4 ? 10.688 5.469 -6.496 1 68.44 4 LEU B C 1
ATOM 840 O O . LEU B 1 4 ? 10.148 5.949 -7.492 1 68.44 4 LEU B O 1
ATOM 844 N N . ILE B 1 5 ? 10.039 4.777 -5.715 1 73.38 5 ILE B N 1
ATOM 845 C CA . ILE B 1 5 ? 8.711 4.254 -5.988 1 73.38 5 ILE B CA 1
ATOM 846 C C . ILE B 1 5 ? 7.688 5.391 -5.93 1 73.38 5 ILE B C 1
ATOM 848 O O . ILE B 1 5 ? 6.828 5.504 -6.809 1 73.38 5 ILE B O 1
ATOM 852 N N . SER B 1 6 ? 7.938 6.277 -5.117 1 76.06 6 SER B N 1
ATOM 853 C CA . SER B 1 6 ? 6.961 7.336 -4.879 1 76.06 6 SER B CA 1
ATOM 854 C C . SER B 1 6 ? 7.016 8.391 -5.977 1 76.06 6 SER B C 1
ATOM 856 O O . SER B 1 6 ? 5.98 8.93 -6.379 1 76.06 6 SER B O 1
ATOM 858 N N . LYS B 1 7 ? 8.156 8.594 -6.492 1 79.06 7 LYS B N 1
ATOM 859 C CA . LYS B 1 7 ? 8.336 9.672 -7.461 1 79.06 7 LYS B CA 1
ATOM 860 C C . LYS B 1 7 ? 7.605 9.367 -8.766 1 79.06 7 LYS B C 1
ATOM 862 O O . LYS B 1 7 ? 7.105 10.281 -9.422 1 79.06 7 LYS B O 1
ATOM 867 N N . ASP B 1 8 ? 7.469 8.203 -9.062 1 81 8 ASP B N 1
ATOM 868 C CA . ASP B 1 8 ? 6.902 7.82 -10.359 1 81 8 ASP B CA 1
ATOM 869 C C . ASP B 1 8 ? 5.398 7.582 -10.25 1 81 8 ASP B C 1
ATOM 871 O O . ASP B 1 8 ? 4.711 7.457 -11.266 1 81 8 ASP B O 1
ATOM 875 N N . MET B 1 9 ? 4.867 7.676 -9.117 1 86.56 9 MET B N 1
ATOM 876 C CA . MET B 1 9 ? 3.443 7.438 -8.891 1 86.56 9 MET B CA 1
ATOM 877 C C . MET B 1 9 ? 2.637 8.711 -9.109 1 86.56 9 MET B C 1
ATOM 879 O O . MET B 1 9 ? 3.092 9.805 -8.766 1 86.56 9 MET B O 1
ATOM 883 N N . GLY B 1 10 ? 1.458 8.531 -9.758 1 88.38 10 GLY B N 1
ATOM 884 C CA . GLY B 1 10 ? 0.539 9.656 -9.758 1 88.38 10 GLY B CA 1
ATOM 885 C C . GLY B 1 10 ? 0.075 10.055 -8.367 1 88.38 10 GLY B C 1
ATOM 886 O O . GLY B 1 10 ? 0.194 9.273 -7.422 1 88.38 10 GLY B O 1
ATOM 887 N N . GLU B 1 11 ? -0.464 11.258 -8.266 1 91 11 GLU B N 1
ATOM 888 C CA . GLU B 1 11 ? -0.864 11.781 -6.961 1 91 11 GLU B CA 1
ATOM 889 C C . GLU B 1 11 ? -1.902 10.883 -6.297 1 91 11 GLU B C 1
ATOM 891 O O . GLU B 1 11 ? -1.791 10.57 -5.109 1 91 11 GLU B O 1
ATOM 896 N N . GLU B 1 12 ? -2.936 10.531 -7.004 1 90.69 12 GLU B N 1
ATOM 897 C CA . GLU B 1 12 ? -3.994 9.703 -6.434 1 90.69 12 GLU B CA 1
ATOM 898 C C . GLU B 1 12 ? -3.461 8.336 -6.012 1 90.69 12 GLU B C 1
ATOM 900 O O . GLU B 1 12 ? -3.74 7.871 -4.902 1 90.69 12 GLU B O 1
ATOM 905 N N . GLU B 1 13 ? -2.648 7.734 -6.859 1 89.5 13 GLU B N 1
ATOM 906 C CA . GLU B 1 13 ? -2.049 6.438 -6.551 1 89.5 13 GLU B CA 1
ATOM 907 C C . GLU B 1 13 ? -1.169 6.52 -5.309 1 89.5 13 GLU B C 1
ATOM 909 O O . GLU B 1 13 ? -1.134 5.586 -4.504 1 89.5 13 GLU B O 1
ATOM 914 N N . PHE B 1 14 ? -0.482 7.59 -5.199 1 92.75 14 PHE B N 1
ATOM 915 C CA . PHE B 1 14 ? 0.453 7.762 -4.094 1 92.75 14 PHE B CA 1
ATOM 916 C C . PHE B 1 14 ? -0.29 7.848 -2.766 1 92.75 14 PHE B C 1
ATOM 918 O O . PHE B 1 14 ? 0.152 7.281 -1.764 1 92.75 14 PHE B O 1
ATOM 925 N N . VAL B 1 15 ? -1.445 8.508 -2.752 1 95 15 VAL B N 1
ATOM 926 C CA . VAL B 1 15 ? -2.254 8.578 -1.54 1 95 15 VAL B CA 1
ATOM 927 C C . VAL B 1 15 ? -2.686 7.18 -1.118 1 95 15 VAL B C 1
ATOM 929 O O . VAL B 1 15 ? -2.646 6.84 0.068 1 95 15 VAL B O 1
ATOM 932 N N . PHE B 1 16 ? -3.084 6.418 -2.033 1 92.81 16 PHE B N 1
ATOM 933 C CA . PHE B 1 16 ? -3.531 5.062 -1.734 1 92.81 16 PHE B CA 1
ATOM 934 C C . PHE B 1 16 ? -2.379 4.215 -1.207 1 92.81 16 PHE B C 1
ATOM 936 O O . PHE B 1 16 ? -2.562 3.404 -0.297 1 92.81 16 PHE B O 1
ATOM 943 N N . TYR B 1 17 ? -1.218 4.375 -1.841 1 92.56 17 TYR B N 1
ATOM 944 C CA . TYR B 1 17 ? -0.034 3.672 -1.36 1 92.56 17 TYR B CA 1
ATOM 945 C C . TYR B 1 17 ? 0.264 4.031 0.09 1 92.56 17 TYR B C 1
ATOM 947 O O . TYR B 1 17 ? 0.5 3.15 0.919 1 92.56 17 TYR B O 1
ATOM 955 N N . VAL B 1 18 ? 0.268 5.293 0.401 1 95.31 18 VAL B N 1
ATOM 956 C CA . VAL B 1 18 ? 0.533 5.758 1.759 1 95.31 18 VAL B CA 1
ATOM 957 C C . VAL B 1 18 ? -0.539 5.223 2.707 1 95.31 18 VAL B C 1
ATOM 959 O O . VAL B 1 18 ? -0.237 4.832 3.836 1 95.31 18 VAL B O 1
ATOM 962 N N . ALA B 1 19 ? -1.821 5.227 2.242 1 95.75 19 ALA B N 1
ATOM 963 C CA . ALA B 1 19 ? -2.912 4.684 3.047 1 95.75 19 ALA B CA 1
ATOM 964 C C . ALA B 1 19 ? -2.643 3.232 3.432 1 95.75 19 ALA B C 1
ATOM 966 O O . ALA B 1 19 ? -2.85 2.838 4.582 1 95.75 19 ALA B O 1
ATOM 967 N N . LYS B 1 20 ? -2.17 2.459 2.467 1 93.69 20 LYS B N 1
ATOM 968 C CA . LYS B 1 20 ? -1.878 1.056 2.738 1 93.69 20 LYS B CA 1
ATOM 969 C C . LYS B 1 20 ? -0.696 0.915 3.693 1 93.69 20 LYS B C 1
ATOM 971 O O . LYS B 1 20 ? -0.682 0.023 4.543 1 93.69 20 LYS B O 1
ATOM 976 N N . CYS B 1 21 ? 0.29 1.726 3.533 1 94.38 21 CYS B N 1
ATOM 977 C CA . CYS B 1 21 ? 1.408 1.729 4.469 1 94.38 21 CYS B CA 1
ATOM 978 C C . CYS B 1 21 ? 0.927 1.984 5.895 1 94.38 21 CYS B C 1
ATOM 980 O O . CYS B 1 21 ? 1.32 1.276 6.824 1 94.38 21 CYS B O 1
ATOM 982 N N . LEU B 1 22 ? 0.084 2.98 6.027 1 96.44 22 LEU B N 1
ATOM 983 C CA . LEU B 1 22 ? -0.412 3.357 7.344 1 96.44 22 LEU B CA 1
ATOM 984 C C . LEU B 1 22 ? -1.303 2.264 7.926 1 96.44 22 LEU B C 1
ATOM 986 O O . LEU B 1 22 ? -1.292 2.025 9.133 1 96.44 22 LEU B O 1
ATOM 990 N N . GLU B 1 23 ? -2.111 1.605 7.078 1 95.25 23 GLU B N 1
ATOM 991 C CA . GLU B 1 23 ? -2.889 0.456 7.531 1 95.25 23 GLU B CA 1
ATOM 992 C C . GLU B 1 23 ? -1.988 -0.617 8.133 1 95.25 23 GLU B C 1
ATOM 994 O O . GLU B 1 23 ? -2.291 -1.16 9.203 1 95.25 23 GLU B O 1
ATOM 999 N N . SER B 1 24 ? -0.939 -0.898 7.383 1 92.19 24 SER B N 1
ATOM 1000 C CA . SER B 1 24 ? 0.007 -1.912 7.836 1 92.19 24 SER B CA 1
ATOM 1001 C C . SER B 1 24 ? 0.685 -1.497 9.141 1 92.19 24 SER B C 1
ATOM 1003 O O . SER B 1 24 ? 0.866 -2.318 10.039 1 92.19 24 SER B O 1
ATOM 1005 N N . GLU B 1 25 ? 1.041 -0.281 9.289 1 93.5 25 GLU B N 1
ATOM 1006 C CA . GLU B 1 25 ? 1.761 0.253 10.438 1 93.5 25 GLU B CA 1
ATOM 1007 C C . GLU B 1 25 ? 0.9 0.203 11.703 1 93.5 25 GLU B C 1
ATOM 1009 O O . GLU B 1 25 ? 1.37 -0.207 12.766 1 93.5 25 GLU B O 1
ATOM 1014 N N . PHE B 1 26 ? -0.34 0.55 11.547 1 95.31 26 PHE B N 1
ATOM 1015 C CA . PHE B 1 26 ? -1.164 0.763 12.734 1 95.31 26 PHE B CA 1
ATOM 1016 C C . PHE B 1 26 ? -2.195 -0.348 12.883 1 95.31 26 PHE B C 1
ATOM 1018 O O . PHE B 1 26 ? -2.922 -0.399 13.875 1 95.31 26 PHE B O 1
ATOM 1025 N N . LYS B 1 27 ? -2.283 -1.212 11.883 1 91.38 27 LYS B N 1
ATOM 1026 C CA . LYS B 1 27 ? -3.252 -2.305 11.891 1 91.38 27 LYS B CA 1
ATOM 1027 C C . LYS B 1 27 ? -4.68 -1.774 11.992 1 91.38 27 LYS B C 1
ATOM 1029 O O . LYS B 1 27 ? -5.469 -2.264 12.805 1 91.38 27 LYS B O 1
ATOM 1034 N N . LEU B 1 28 ? -4.891 -0.704 11.281 1 94.06 28 LEU B N 1
ATOM 1035 C CA . LEU B 1 28 ? -6.207 -0.086 11.156 1 94.06 28 LEU B CA 1
ATOM 1036 C C . LEU B 1 28 ? -6.621 0.009 9.688 1 94.06 28 LEU B C 1
ATOM 1038 O O . LEU B 1 28 ? -5.773 0.182 8.812 1 94.06 28 LEU B O 1
ATOM 1042 N N . LYS B 1 29 ? -7.871 -0.038 9.469 1 92.88 29 LYS B N 1
ATOM 1043 C CA . LYS B 1 29 ? -8.375 0.101 8.109 1 92.88 29 LYS B CA 1
ATOM 1044 C C . LYS B 1 29 ? -8.391 1.563 7.672 1 92.88 29 LYS B C 1
ATOM 1046 O O . LYS B 1 29 ? -8.672 2.453 8.477 1 92.88 29 LYS B O 1
ATOM 1051 N N . SER B 1 30 ? -8.07 1.716 6.426 1 95.56 30 SER B N 1
ATOM 1052 C CA . SER B 1 30 ? -8.141 3.066 5.875 1 95.56 30 SER B CA 1
ATOM 1053 C C . SER B 1 30 ? -9.172 3.154 4.754 1 95.56 30 SER B C 1
ATOM 1055 O O . SER B 1 30 ? -9.586 2.133 4.207 1 95.56 30 SER B O 1
ATOM 1057 N N . GLN B 1 31 ? -9.648 4.328 4.516 1 95.06 31 GLN B N 1
ATOM 1058 C CA . GLN B 1 31 ? -10.484 4.668 3.373 1 95.06 31 GLN B CA 1
ATOM 1059 C C . GLN B 1 31 ? -10.039 5.984 2.738 1 95.06 31 GLN B C 1
ATOM 1061 O O . GLN B 1 31 ? -9.719 6.945 3.443 1 95.06 31 GLN B O 1
ATOM 1066 N N . VAL B 1 32 ? -9.953 5.965 1.45 1 96 32 VAL B N 1
ATOM 1067 C CA . VAL B 1 32 ? -9.57 7.168 0.718 1 96 32 VAL B CA 1
ATOM 1068 C C . VAL B 1 32 ? -10.641 7.512 -0.315 1 96 32 VAL B C 1
ATOM 1070 O O . VAL B 1 32 ? -11.062 6.648 -1.089 1 96 32 VAL B O 1
ATOM 1073 N N . LYS B 1 33 ? -11.141 8.688 -0.24 1 95.44 33 LYS B N 1
ATOM 1074 C CA . LYS B 1 33 ? -12.016 9.25 -1.265 1 95.44 33 LYS B CA 1
ATOM 1075 C C . LYS B 1 33 ? -11.438 10.547 -1.832 1 95.44 33 LYS B C 1
ATOM 1077 O O . LYS B 1 33 ? -10.977 11.406 -1.081 1 95.44 33 LYS B O 1
ATOM 1082 N N . ILE B 1 34 ? -11.359 10.617 -3.111 1 94.19 34 ILE B N 1
ATOM 1083 C CA . ILE B 1 34 ? -10.859 11.82 -3.771 1 94.19 34 ILE B CA 1
ATOM 1084 C C . ILE B 1 34 ? -11.984 12.469 -4.574 1 94.19 34 ILE B C 1
ATOM 1086 O O . ILE B 1 34 ? -12.594 11.828 -5.43 1 94.19 34 ILE B O 1
ATOM 1090 N N . GLN B 1 35 ? -12.273 13.602 -4.227 1 94.44 35 GLN B N 1
ATOM 1091 C CA . GLN B 1 35 ? -13.336 14.352 -4.891 1 94.44 35 GLN B CA 1
ATOM 1092 C C . GLN B 1 35 ? -13.016 15.836 -4.934 1 94.44 35 GLN B C 1
ATOM 1094 O O . GLN B 1 35 ? -12.586 16.422 -3.934 1 94.44 35 GLN B O 1
ATOM 1099 N N . ASP B 1 36 ? -13.234 16.531 -6.152 1 95.5 36 ASP B N 1
ATOM 1100 C CA . ASP B 1 36 ? -13.07 17.984 -6.312 1 95.5 36 ASP B CA 1
ATOM 1101 C C . ASP B 1 36 ? -11.703 18.438 -5.812 1 95.5 36 ASP B C 1
ATOM 1103 O O . ASP B 1 36 ? -11.609 19.344 -4.988 1 95.5 36 ASP B O 1
ATOM 1107 N N . TYR B 1 37 ? -10.68 17.734 -6.113 1 95.38 37 TYR B N 1
ATOM 1108 C CA . TYR B 1 37 ? -9.281 18.031 -5.832 1 95.38 37 TYR B CA 1
ATOM 1109 C C . TYR B 1 37 ? -9 17.969 -4.336 1 95.38 37 TYR B C 1
ATOM 1111 O O . TYR B 1 37 ? -8.031 18.562 -3.855 1 95.38 37 TYR B O 1
ATOM 1119 N N . LYS B 1 38 ? -9.906 17.25 -3.627 1 97.56 38 LYS B N 1
ATOM 1120 C CA . LYS B 1 38 ? -9.727 17.016 -2.197 1 97.56 38 LYS B CA 1
ATOM 1121 C C . LYS B 1 38 ? -9.609 15.516 -1.899 1 97.56 38 LYS B C 1
ATOM 1123 O O . LYS B 1 38 ? -10.211 14.695 -2.596 1 97.56 38 LYS B O 1
ATOM 1128 N N . VAL B 1 39 ? -8.867 15.297 -0.905 1 98 39 VAL B N 1
ATOM 1129 C CA . VAL B 1 39 ? -8.719 13.93 -0.422 1 98 39 VAL B CA 1
ATOM 1130 C C . VAL B 1 39 ? -9.391 13.789 0.941 1 98 39 VAL B C 1
ATOM 1132 O O . VAL B 1 39 ? -9.055 14.508 1.885 1 98 39 VAL B O 1
ATOM 1135 N N . ILE B 1 40 ? -10.391 13 1.006 1 98.38 40 ILE B N 1
ATOM 1136 C CA . ILE B 1 40 ? -10.953 12.57 2.283 1 98.38 40 ILE B CA 1
ATOM 1137 C C . ILE B 1 40 ? -10.289 11.273 2.73 1 98.38 40 ILE B C 1
ATOM 1139 O O . ILE B 1 40 ? -10.445 10.234 2.074 1 98.38 40 ILE B O 1
ATOM 1143 N N . PHE B 1 41 ? -9.555 11.359 3.826 1 98.38 41 PHE B N 1
ATOM 1144 C CA . PHE B 1 41 ? -8.75 10.242 4.316 1 98.38 41 PHE B CA 1
ATOM 1145 C C . PHE B 1 41 ? -9.227 9.797 5.691 1 98.38 41 PHE B C 1
ATOM 1147 O O . PHE B 1 41 ? -9.305 10.602 6.617 1 98.38 41 PHE B O 1
ATOM 1154 N N . ARG B 1 42 ? -9.492 8.555 5.824 1 98.31 42 ARG B N 1
ATOM 1155 C CA . ARG B 1 42 ? -9.883 7.977 7.105 1 98.31 42 ARG B CA 1
ATOM 1156 C C . ARG B 1 42 ? -8.914 6.883 7.531 1 98.31 42 ARG B C 1
ATOM 1158 O O . ARG B 1 42 ? -8.453 6.098 6.699 1 98.31 42 ARG B O 1
ATOM 1165 N N . LEU B 1 43 ? -8.602 6.855 8.75 1 98.06 43 LEU B N 1
ATOM 1166 C CA . LEU B 1 43 ? -7.871 5.773 9.398 1 98.06 43 LEU B CA 1
ATOM 1167 C C . LEU B 1 43 ? -8.531 5.391 10.719 1 98.06 43 LEU B C 1
ATOM 1169 O O . LEU B 1 43 ? -8.562 6.188 11.656 1 98.06 43 LEU B O 1
ATOM 1173 N N . GLY B 1 44 ? -9.047 4.16 10.75 1 96.5 44 GLY B N 1
ATOM 1174 C CA . GLY B 1 44 ? -9.891 3.848 11.891 1 96.5 44 GLY B CA 1
ATOM 1175 C C . GLY B 1 44 ? -11.055 4.805 12.047 1 96.5 44 GLY B C 1
ATOM 1176 O O . GLY B 1 44 ? -11.836 5.008 11.109 1 96.5 44 GLY B O 1
ATOM 1177 N N . ASN B 1 45 ? -11.141 5.453 13.164 1 97.38 45 ASN B N 1
ATOM 1178 C CA . ASN B 1 45 ? -12.258 6.34 13.445 1 97.38 45 ASN B CA 1
ATOM 1179 C C . ASN B 1 45 ? -11.898 7.801 13.188 1 97.38 45 ASN B C 1
ATOM 1181 O O . ASN B 1 45 ? -12.695 8.703 13.461 1 97.38 45 ASN B O 1
ATOM 1185 N N . TYR B 1 46 ? -10.805 8.031 12.641 1 98.38 46 TYR B N 1
ATOM 1186 C CA . TYR B 1 46 ? -10.344 9.398 12.414 1 98.38 46 TYR B CA 1
ATOM 1187 C C . TYR B 1 46 ? -10.453 9.781 10.945 1 98.38 46 TYR B C 1
ATOM 1189 O O . TYR B 1 46 ? -10.195 8.953 10.062 1 98.38 46 TYR B O 1
ATOM 1197 N N . GLU B 1 47 ? -10.867 10.984 10.719 1 98.44 47 GLU B N 1
ATOM 1198 C CA . GLU B 1 47 ? -11.023 11.484 9.359 1 98.44 47 GLU B CA 1
ATOM 1199 C C . GLU B 1 47 ? -10.352 12.844 9.188 1 98.44 47 GLU B C 1
ATOM 1201 O O . GLU B 1 47 ? -10.477 13.719 10.047 1 98.44 47 GLU B O 1
ATOM 1206 N N . ILE B 1 48 ? -9.625 12.977 8.125 1 98.69 48 ILE B N 1
ATOM 1207 C CA . ILE B 1 48 ? -9.008 14.25 7.789 1 98.69 48 ILE B CA 1
ATOM 1208 C C . ILE B 1 48 ? -9.266 14.578 6.32 1 98.69 48 ILE B C 1
ATOM 1210 O O . ILE B 1 48 ? -9.609 13.688 5.531 1 98.69 48 ILE B O 1
ATOM 1214 N N . ILE B 1 49 ? -9.148 15.812 6.004 1 98.5 49 ILE B N 1
ATOM 1215 C CA . ILE B 1 49 ? -9.305 16.281 4.633 1 98.5 49 ILE B CA 1
ATOM 1216 C C . ILE B 1 49 ? -8.102 17.141 4.242 1 98.5 49 ILE B C 1
ATOM 1218 O O . ILE B 1 49 ? -7.645 17.969 5.035 1 98.5 49 ILE B O 1
ATOM 1222 N N . PHE B 1 50 ? -7.543 16.953 3.104 1 98.38 50 PHE B N 1
ATOM 1223 C CA . PHE B 1 50 ? -6.48 17.797 2.566 1 98.38 50 PHE B CA 1
ATOM 1224 C C . PHE B 1 50 ? -6.578 17.891 1.048 1 98.38 50 PHE B C 1
ATOM 1226 O O . PHE B 1 50 ? -7.398 17.203 0.43 1 98.38 50 PHE B O 1
ATOM 1233 N N . LYS B 1 51 ? -5.832 18.719 0.459 1 98.12 51 LYS B N 1
ATOM 1234 C CA . LYS B 1 51 ? -5.922 18.969 -0.976 1 98.12 51 LYS B CA 1
ATOM 1235 C C . LYS B 1 51 ? -5.012 18.016 -1.759 1 98.12 51 LYS B C 1
ATOM 1237 O O . LYS B 1 51 ? -3.951 17.625 -1.271 1 98.12 51 LYS B O 1
ATOM 1242 N N . LEU B 1 52 ? -5.398 17.703 -2.965 1 96.81 52 LEU B N 1
ATOM 1243 C CA . LEU B 1 52 ? -4.551 16.922 -3.861 1 96.81 52 LEU B CA 1
ATOM 1244 C C . LEU B 1 52 ? -3.24 17.641 -4.137 1 96.81 52 LEU B C 1
ATOM 1246 O O . LEU B 1 52 ? -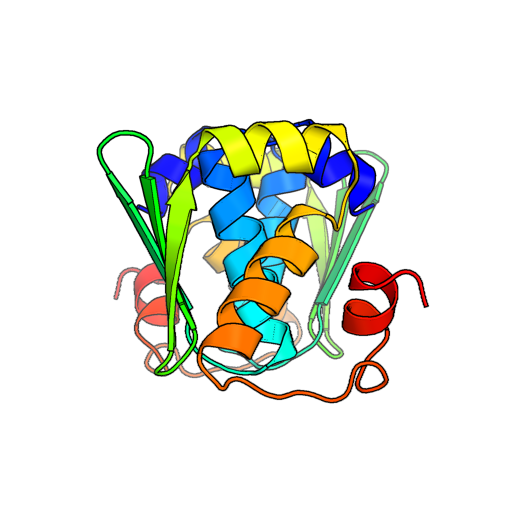2.197 17.016 -4.309 1 96.81 52 LEU B O 1
ATOM 1250 N N . LEU B 1 53 ? -3.297 18.984 -4.141 1 96.94 53 LEU B N 1
ATOM 1251 C CA . LEU B 1 53 ? -2.094 19.781 -4.312 1 96.94 53 LEU B CA 1
ATOM 1252 C C . LEU B 1 53 ? -1.088 19.5 -3.201 1 96.94 53 LEU B C 1
ATOM 1254 O O . LEU B 1 53 ? 0.123 19.516 -3.438 1 96.94 53 LEU B O 1
ATOM 1258 N N . ASP B 1 54 ? -1.565 19.25 -1.95 1 97.5 54 ASP B N 1
ATOM 1259 C CA . ASP B 1 54 ? -0.694 18.891 -0.836 1 97.5 54 ASP B CA 1
ATOM 1260 C C . ASP B 1 54 ? 0.067 17.609 -1.13 1 97.5 54 ASP B C 1
ATOM 1262 O O . ASP B 1 54 ? 1.222 17.453 -0.726 1 97.5 54 ASP B O 1
ATOM 1266 N N . VAL B 1 55 ? -0.605 16.688 -1.789 1 96.44 55 VAL B N 1
ATOM 1267 C CA . VAL B 1 55 ? -0.004 15.406 -2.158 1 96.44 55 VAL B CA 1
ATOM 1268 C C . VAL B 1 55 ? 1.136 15.633 -3.146 1 96.44 55 VAL B C 1
ATOM 1270 O O . VAL B 1 55 ? 2.242 15.125 -2.961 1 96.44 55 VAL B O 1
ATOM 1273 N N . LYS B 1 56 ? 0.852 16.406 -4.176 1 94.38 56 LYS B N 1
ATOM 1274 C CA . LYS B 1 56 ? 1.848 16.734 -5.191 1 94.38 56 LYS B CA 1
ATOM 1275 C C . LYS B 1 56 ? 3.082 17.375 -4.566 1 94.38 56 LYS B C 1
ATOM 1277 O O . LYS B 1 56 ? 4.211 16.984 -4.855 1 94.38 56 LYS B O 1
ATOM 1282 N N . GLU B 1 57 ? 2.84 18.375 -3.742 1 96.06 57 GLU B N 1
ATOM 1283 C CA . GLU B 1 57 ? 3.924 19.109 -3.084 1 96.06 57 GLU B CA 1
ATOM 1284 C C . GLU B 1 57 ? 4.719 18.188 -2.162 1 96.06 57 GLU B C 1
ATOM 1286 O O . GLU B 1 57 ? 5.945 18.266 -2.098 1 96.06 57 GLU B O 1
ATOM 1291 N N . SER B 1 58 ? 4.012 17.328 -1.419 1 95.56 58 SER B N 1
ATOM 1292 C CA . SER B 1 58 ? 4.672 16.406 -0.504 1 95.56 58 SER B CA 1
ATOM 1293 C C . SER B 1 58 ? 5.586 15.438 -1.255 1 95.56 58 SER B C 1
ATOM 1295 O O . SER B 1 58 ? 6.688 15.133 -0.791 1 95.56 58 SER B O 1
ATOM 1297 N N . LYS B 1 59 ? 5.113 14.969 -2.383 1 91.38 59 LYS B N 1
ATOM 1298 C CA . LYS B 1 59 ? 5.906 14.062 -3.209 1 91.38 59 LYS B CA 1
ATOM 1299 C C . LYS B 1 59 ? 7.207 14.727 -3.656 1 91.38 59 LYS B C 1
ATOM 1301 O O . LYS B 1 59 ? 8.25 14.07 -3.725 1 91.38 59 LYS B O 1
ATOM 1306 N N . GLU B 1 60 ? 7.145 15.977 -3.936 1 91.31 60 GLU B N 1
ATOM 1307 C CA . GLU B 1 60 ? 8.305 16.719 -4.414 1 91.31 60 GLU B CA 1
ATOM 1308 C C . GLU B 1 60 ? 9.305 16.984 -3.291 1 91.31 60 GLU B C 1
ATOM 1310 O O . GLU B 1 60 ? 10.508 17.031 -3.525 1 91.31 60 GLU B O 1
ATOM 1315 N N . LYS B 1 61 ? 8.773 17.094 -2.174 1 93.5 61 LYS B N 1
ATOM 1316 C CA . LYS B 1 61 ? 9.609 17.453 -1.035 1 93.5 61 LYS B CA 1
ATOM 1317 C C . LYS B 1 61 ? 10.375 16.234 -0.515 1 93.5 61 LYS B C 1
ATOM 1319 O O . LYS B 1 61 ? 11.484 16.375 0.004 1 93.5 61 LYS B O 1
ATOM 1324 N N . GLY B 1 62 ? 9.711 14.984 -0.525 1 90.81 62 GLY B N 1
ATOM 1325 C CA . GLY B 1 62 ? 10.398 13.797 -0.039 1 90.81 62 GLY B CA 1
ATOM 1326 C C . GLY B 1 62 ? 9.492 12.586 0.062 1 90.81 62 GLY B C 1
ATOM 1327 O O . GLY B 1 62 ? 8.273 12.703 -0.058 1 90.81 62 GLY B O 1
ATOM 1328 N N . PRO B 1 63 ? 10.117 11.445 0.356 1 88.81 63 PRO B N 1
ATOM 1329 C CA . PRO B 1 63 ? 9.398 10.172 0.258 1 88.81 63 PRO B CA 1
ATOM 1330 C C . PRO B 1 63 ? 8.398 9.969 1.398 1 88.81 63 PRO B C 1
ATOM 1332 O O . PRO B 1 63 ? 7.398 9.273 1.23 1 88.81 63 PRO B O 1
ATOM 1335 N N . TYR B 1 64 ? 8.594 10.688 2.551 1 95.06 64 TYR B N 1
ATOM 1336 C CA . TYR B 1 64 ? 7.727 10.406 3.693 1 95.06 64 TYR B CA 1
ATOM 1337 C C . TYR B 1 64 ? 6.965 11.656 4.117 1 95.06 64 TYR B C 1
ATOM 1339 O O . TYR B 1 64 ? 6.332 11.68 5.172 1 95.06 64 TYR B O 1
ATOM 1347 N N . VAL B 1 65 ? 7.043 12.578 3.246 1 95.5 65 VAL B N 1
ATOM 1348 C CA . VAL B 1 65 ? 6.48 13.867 3.613 1 95.5 65 VAL B CA 1
ATOM 1349 C C . VAL B 1 65 ? 4.957 13.773 3.674 1 95.5 65 VAL B C 1
ATOM 1351 O O . VAL B 1 65 ? 4.332 14.305 4.594 1 95.5 65 VAL B O 1
ATOM 1354 N N . LEU B 1 66 ? 4.336 13.086 2.711 1 97.06 66 LEU B N 1
ATOM 1355 C CA . LEU B 1 66 ? 2.891 12.906 2.754 1 97.06 66 LEU B CA 1
ATOM 1356 C C . LEU B 1 66 ? 2.477 12.109 3.986 1 97.06 66 LEU B C 1
ATOM 1358 O O . LEU B 1 66 ? 1.475 12.43 4.633 1 97.06 66 LEU B O 1
ATOM 1362 N N . ASP B 1 67 ? 3.244 11.062 4.281 1 97.25 67 ASP B N 1
ATOM 1363 C CA . ASP B 1 67 ? 2.971 10.258 5.469 1 97.25 67 ASP B CA 1
ATOM 1364 C C . ASP B 1 67 ? 2.906 11.133 6.719 1 97.25 67 ASP B C 1
ATOM 1366 O O . ASP B 1 67 ? 1.96 11.039 7.504 1 97.25 67 ASP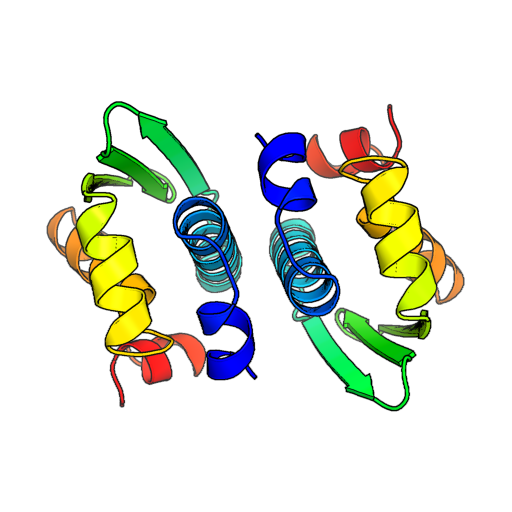 B O 1
ATOM 1370 N N . LYS B 1 68 ? 3.914 11.945 6.816 1 97.94 68 LYS B N 1
ATOM 1371 C CA . LYS B 1 68 ? 3.994 12.836 7.973 1 97.94 68 LYS B CA 1
ATOM 1372 C C . LYS B 1 68 ? 2.811 13.797 8.008 1 97.94 68 LYS B C 1
ATOM 1374 O O . LYS B 1 68 ? 2.236 14.047 9.07 1 97.94 68 LYS B O 1
ATOM 1379 N N . LEU B 1 69 ? 2.508 14.398 6.883 1 98.31 69 LEU B N 1
ATOM 1380 C CA . LEU B 1 69 ? 1.379 15.32 6.797 1 98.31 69 LEU B CA 1
ATOM 1381 C C . LEU B 1 69 ? 0.098 14.656 7.293 1 98.31 69 LEU B C 1
ATOM 1383 O O . LEU B 1 69 ? -0.638 15.242 8.094 1 98.31 69 LEU B O 1
ATOM 1387 N N . ILE B 1 70 ? -0.189 13.461 6.863 1 98.56 70 ILE B N 1
ATOM 1388 C CA . ILE B 1 70 ? -1.391 12.719 7.23 1 98.56 70 ILE B CA 1
ATOM 1389 C C . ILE B 1 70 ? -1.36 12.406 8.727 1 98.56 70 ILE B C 1
ATOM 1391 O O . ILE B 1 70 ? -2.344 12.633 9.438 1 98.56 70 ILE B O 1
ATOM 1395 N N . LEU B 1 71 ? -0.236 11.969 9.172 1 98.5 71 LEU B N 1
ATOM 1396 C CA . LEU B 1 71 ? -0.08 11.609 10.578 1 98.5 71 LEU B CA 1
ATOM 1397 C C . LEU B 1 71 ? -0.281 12.82 11.477 1 98.5 71 LEU B C 1
ATOM 1399 O O . LEU B 1 71 ? -0.945 12.734 12.508 1 98.5 71 LEU B O 1
ATOM 1403 N N . ASP B 1 72 ? 0.278 13.922 11.086 1 98.5 72 ASP B N 1
ATOM 1404 C CA . ASP B 1 72 ? 0.123 15.156 11.859 1 98.5 72 ASP B CA 1
ATOM 1405 C C . ASP B 1 72 ? -1.343 15.578 11.93 1 98.5 72 ASP B C 1
ATOM 1407 O O . ASP B 1 72 ? -1.834 15.945 13 1 98.5 72 ASP B O 1
ATOM 1411 N N . LYS B 1 73 ? -2.018 15.508 10.836 1 98.56 73 LYS B N 1
ATOM 1412 C CA . LYS B 1 73 ? -3.43 15.875 10.812 1 98.56 73 LYS B CA 1
ATOM 1413 C C . LYS B 1 73 ? -4.266 14.914 11.656 1 98.56 73 LYS B C 1
ATOM 1415 O O . LYS B 1 73 ? -5.23 15.328 12.297 1 98.56 73 LYS B O 1
ATOM 1420 N N . LEU B 1 74 ? -3.914 13.656 11.617 1 98.5 74 LEU B N 1
ATOM 1421 C CA . LEU B 1 74 ? -4.613 12.68 12.438 1 98.5 74 LEU B CA 1
ATOM 1422 C C . LEU B 1 74 ? -4.379 12.945 13.922 1 98.5 74 LEU B C 1
ATOM 1424 O O . LEU B 1 74 ? -5.293 12.789 14.734 1 98.5 74 LEU B O 1
ATOM 1428 N N . GLN B 1 75 ? -3.166 13.32 14.242 1 97.94 75 GLN B N 1
ATOM 1429 C CA . GL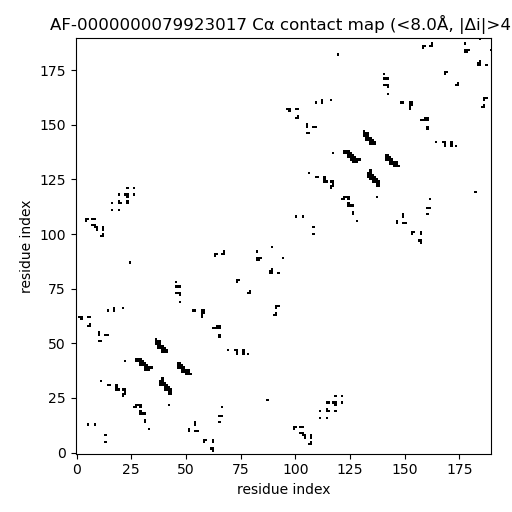N B 1 75 ? -2.85 13.648 15.625 1 97.94 75 GLN B CA 1
ATOM 1430 C C . GLN B 1 75 ? -3.676 14.836 16.109 1 97.94 75 GLN B C 1
ATOM 1432 O O . GLN B 1 75 ? -4.098 14.875 17.266 1 97.94 75 GLN B O 1
ATOM 1437 N N . GLU B 1 76 ? -3.861 15.805 15.25 1 98 76 GLU B N 1
ATOM 1438 C CA . GLU B 1 76 ? -4.699 16.953 15.586 1 98 76 GLU B CA 1
ATOM 1439 C C . GLU B 1 76 ? -6.121 16.516 15.922 1 98 76 GLU B C 1
ATOM 1441 O O . GLU B 1 76 ? -6.812 17.188 16.703 1 98 76 GLU B O 1
ATOM 1446 N N . LYS B 1 77 ? -6.562 15.352 15.406 1 97.94 77 LYS B N 1
ATOM 1447 C CA . LYS B 1 77 ? -7.895 14.812 15.656 1 97.94 77 LYS B CA 1
ATOM 1448 C C . LYS B 1 77 ? -7.902 13.898 16.875 1 97.94 77 LYS B C 1
ATOM 1450 O O . LYS B 1 77 ? -8.945 13.367 17.25 1 97.94 77 LYS B O 1
ATOM 1455 N N . GLY B 1 78 ? -6.695 13.641 17.438 1 97.44 78 GLY B N 1
ATOM 1456 C CA . GLY B 1 78 ? -6.621 12.859 18.672 1 97.44 78 GLY B CA 1
ATOM 1457 C C . GLY B 1 78 ? -6.004 11.484 18.453 1 97.44 78 GLY B C 1
ATOM 1458 O O . GLY B 1 78 ? -5.957 10.672 19.391 1 97.44 78 GLY B O 1
ATOM 1459 N N . PHE B 1 79 ? -5.559 11.148 17.219 1 97.94 79 PHE B N 1
ATOM 1460 C CA . PHE B 1 79 ? -4.863 9.891 16.953 1 97.94 79 PHE B CA 1
ATOM 1461 C C . PHE B 1 79 ? -3.43 9.945 17.469 1 97.94 79 PHE B C 1
ATOM 1463 O O . PHE B 1 79 ? -2.533 10.422 16.766 1 97.94 79 PHE B O 1
ATOM 1470 N N . ASN B 1 80 ? -3.145 9.352 18.531 1 96.81 80 ASN B N 1
ATOM 1471 C CA . ASN B 1 80 ? -1.831 9.438 19.156 1 96.81 80 ASN B CA 1
ATOM 1472 C C . ASN B 1 80 ? -1.009 8.172 18.906 1 96.81 80 ASN B C 1
ATOM 1474 O O . ASN B 1 80 ? -1.553 7.07 18.875 1 96.81 80 ASN B O 1
ATOM 1478 N N . PHE B 1 81 ? 0.196 8.383 18.766 1 96.88 81 PHE B N 1
ATOM 1479 C CA . PHE B 1 81 ? 1.135 7.277 18.594 1 96.88 81 PHE B CA 1
ATOM 1480 C C . PHE B 1 81 ? 2.533 7.684 19.047 1 96.88 81 PHE B C 1
ATOM 1482 O O . PHE B 1 81 ? 2.85 8.875 19.109 1 96.88 81 PHE B O 1
ATOM 1489 N N . ASP B 1 82 ? 3.336 6.727 19.406 1 96.19 82 ASP B N 1
ATOM 1490 C CA . ASP B 1 82 ? 4.742 6.918 19.75 1 96.19 82 ASP B CA 1
ATOM 1491 C C . ASP B 1 82 ? 5.598 7.07 18.5 1 96.19 82 ASP B C 1
ATOM 1493 O O . ASP B 1 82 ? 5.609 6.191 17.641 1 96.19 82 ASP B O 1
ATOM 1497 N N . LYS B 1 83 ? 6.32 8.086 18.422 1 94.38 83 LYS B N 1
ATOM 1498 C CA . LYS B 1 83 ? 7.156 8.336 17.25 1 94.38 83 LYS B CA 1
ATOM 1499 C C . LYS B 1 83 ? 8.312 7.34 17.172 1 94.38 83 LYS B C 1
ATOM 1501 O O . LYS B 1 83 ? 8.969 7.223 16.141 1 94.38 83 LYS B O 1
ATOM 1506 N N . ASN B 1 84 ? 8.531 6.59 18.266 1 94.25 84 ASN B N 1
ATOM 1507 C CA . ASN B 1 84 ? 9.586 5.586 18.297 1 94.25 84 ASN B CA 1
ATOM 1508 C C . ASN B 1 84 ? 9.031 4.176 18.125 1 94.25 84 ASN B C 1
ATOM 1510 O O . ASN B 1 84 ? 9.734 3.193 18.359 1 94.25 84 ASN B O 1
ATOM 1514 N N . ARG B 1 85 ? 7.867 4.188 17.734 1 93.06 85 ARG B N 1
ATOM 1515 C CA . ARG B 1 85 ? 7.176 2.904 17.734 1 93.06 85 ARG B CA 1
ATOM 1516 C C . ARG B 1 85 ? 7.734 1.988 16.641 1 93.06 85 ARG B C 1
ATOM 1518 O O . ARG B 1 85 ? 7.625 0.765 16.75 1 93.06 85 ARG B O 1
ATOM 1525 N N . SER B 1 86 ? 8.242 2.553 15.594 1 93.5 86 SER B N 1
ATOM 1526 C CA . SER B 1 86 ? 8.742 1.727 14.5 1 93.5 86 SER B CA 1
ATOM 1527 C C . SER B 1 86 ? 9.742 2.492 13.641 1 93.5 86 SER B C 1
ATOM 1529 O O . SER B 1 86 ? 9.82 3.719 13.719 1 93.5 86 SER B O 1
ATOM 1531 N N . GLN B 1 87 ? 10.484 1.744 12.836 1 92.19 87 GLN B N 1
ATOM 1532 C CA . GLN B 1 87 ? 11.391 2.371 11.883 1 92.19 87 GLN B CA 1
ATOM 1533 C C . GLN B 1 87 ? 10.625 3.219 10.867 1 92.19 87 GLN B C 1
ATOM 1535 O O . GLN B 1 87 ? 11.094 4.289 10.469 1 92.19 87 GLN B O 1
ATOM 1540 N N . TYR B 1 88 ? 9.508 2.762 10.508 1 92.81 88 TYR B N 1
ATOM 1541 C CA . TYR B 1 88 ? 8.68 3.486 9.555 1 92.81 88 TYR B CA 1
ATOM 1542 C C . TYR B 1 88 ? 8.305 4.863 10.086 1 92.81 88 TYR B C 1
ATOM 1544 O O . TYR B 1 88 ? 8.461 5.867 9.383 1 92.81 88 TYR B O 1
ATOM 1552 N N . ILE B 1 89 ? 7.848 4.902 11.344 1 96.25 89 ILE B N 1
ATOM 1553 C CA . ILE B 1 89 ? 7.445 6.172 11.945 1 96.25 89 ILE B CA 1
ATOM 1554 C C . ILE B 1 89 ? 8.672 7.062 12.133 1 96.25 89 ILE B C 1
ATOM 1556 O O . ILE B 1 89 ? 8.594 8.281 11.953 1 96.25 89 ILE B O 1
ATOM 1560 N N . LYS B 1 90 ? 9.742 6.488 12.422 1 95.88 90 LYS B N 1
ATOM 1561 C CA . LYS B 1 90 ? 10.977 7.258 12.555 1 95.88 90 LYS B CA 1
ATOM 1562 C C . LYS B 1 90 ? 11.367 7.906 11.234 1 95.88 90 LYS B C 1
ATOM 1564 O O . LYS B 1 90 ? 11.828 9.047 11.203 1 95.88 90 LYS B O 1
ATOM 1569 N N . TYR B 1 91 ? 11.211 7.234 10.164 1 94.25 91 TYR B N 1
ATOM 1570 C CA . TYR B 1 91 ? 11.469 7.797 8.844 1 94.25 91 TYR B CA 1
ATOM 1571 C C . TYR B 1 91 ? 10.555 8.977 8.555 1 94.25 91 TYR B C 1
ATOM 1573 O O . TYR B 1 91 ? 10.992 10 8.023 1 94.25 91 TYR B O 1
ATOM 1581 N N . CYS B 1 92 ? 9.281 8.82 8.93 1 96 92 CYS B N 1
ATOM 1582 C CA . CYS B 1 92 ? 8.305 9.875 8.695 1 96 92 CYS B CA 1
ATOM 1583 C C . CYS B 1 92 ? 8.711 11.156 9.414 1 96 92 CYS B C 1
ATOM 1585 O O . CYS B 1 92 ? 8.43 12.258 8.93 1 96 92 CYS B O 1
ATOM 1587 N N . TYR B 1 93 ? 9.398 10.969 10.469 1 95.75 93 TYR B N 1
ATOM 1588 C CA . TYR B 1 93 ? 9.695 12.133 11.297 1 95.75 93 TYR B CA 1
ATOM 1589 C C . TYR B 1 93 ? 11.188 12.438 11.297 1 95.75 93 TYR B C 1
ATOM 1591 O O . TYR B 1 93 ? 11.648 13.305 12.055 1 95.75 93 TYR B O 1
ATOM 1599 N N . ASP B 1 94 ? 11.922 11.734 10.43 1 89.81 94 ASP B N 1
ATOM 1600 C CA . ASP B 1 94 ? 13.352 11.953 10.266 1 89.81 94 ASP B CA 1
ATOM 1601 C C . ASP B 1 94 ? 14.086 11.812 11.602 1 89.81 94 ASP B C 1
ATOM 1603 O O . ASP B 1 94 ? 14.844 12.703 11.992 1 89.81 94 ASP B O 1
ATOM 1607 N N . ILE B 1 95 ? 13.672 10.898 12.297 1 83.69 95 ILE B N 1
ATOM 1608 C CA . ILE B 1 95 ? 14.32 10.656 13.586 1 83.69 95 ILE B CA 1
ATOM 1609 C C . ILE B 1 95 ? 15.086 9.328 13.531 1 83.69 95 ILE B C 1
ATOM 1611 O O . ILE B 1 95 ? 14.703 8.414 12.797 1 83.69 95 ILE B O 1
#

Foldseek 3Di:
DLLVVLLVDDLVRNVVVLQVVVCVVVVWHKDWDDDPQKIWIDTHHFIDIDGSVCSVVQSVVTRLSVVLVVVVRRVVVPDDDDCVPDPSSCVNVVD/DLLVVLLVDDLVRNVVVLQVVVCVVVVWHKDWDDDPQKIWIDTHHFIDIDGSVCSVVQSVVTRLSVVLVVVVRRVVVPDDDDCVPDPSSCVNVVD

Radius of gyration: 16.29 Å; Cα contacts (8 Å, |Δi|>4): 249; chains: 2; bounding box: 33×43×38 Å

Secondary structure (DSSP, 8-state):
-HHHHHHHS-HHHHHHHHHHHHHHHHT--EEEEEETTEEEEEETTEEEEEEHHHHHHHHHH-TTHHHHHHHHHHHHTT----TTS-HHHHHHTT-/-HHHHHHHS-HHHHHHHHHHHHHHHHT--EEEEEETTEEEEEETTEEEEEEHHHHHHHHHH-TTHHHHHHHHHHHHTT----TTS-HHHHHHTT-

Sequence (190 aa):
MRQLISKDMGEEEFVFYVAKCLESEFKLKSQVKIQDYKVIFRLGNYEIIFKLLDVKESKEKGPYVLDKLILDKLQEKGFNFDKNRSQYIKYCYDIMRQLISKDMGEEEFVFYVAKCLESEFKLKSQVKIQDYKVIFRLGNYEIIFKLLDVKESKEKGPYVLDKLILDKLQEKGFNFDKNRSQYIKYCYDI